Protein AF-A0A4D9DCP6-F1 (afdb_monomer)

Mean predicted aligned error: 8.79 Å

Organism: NCBI:txid55544

InterPro domains:
  IPR006879 Carbohydrate deacetylase YdjC-like [PF04794] (16-217)
  IPR006879 Carbohydrate deacetylase YdjC-like [PTHR31609] (11-224)
  IPR011330 Glycoside hydrolase/deacetylase, beta/alpha-barrel [SSF88713] (15-221)

pLDDT: mean 85.15, std 20.33, range [27.56, 98.75]

Sequence (235 aa):
MMETDAARDAAQPARRIILCADDYGLAGGVNRAIRDLIIKRRLNATSVMIGGGALDRDAVAALVEAARQSGARIGLHVTLSAPFSPQSLHFTPLEGGQFIPLGRLLLRAFTGRIDTDICRSEIVAQLDRFHDAFGRAPDFVDGHQHVQLFPGIRDGFLDAVAARAPSAWVRQCGAMPALRPSWRDAKAALIDRLSTGFRRRAAAHRLAVNPAFTGAYDFSNRIPFAERSLSASIP

Solvent-accessible surface area (backbone atoms only — not comparable to full-atom values): 13321 Å² total; per-residue (Å²): 137,90,81,78,91,81,84,83,76,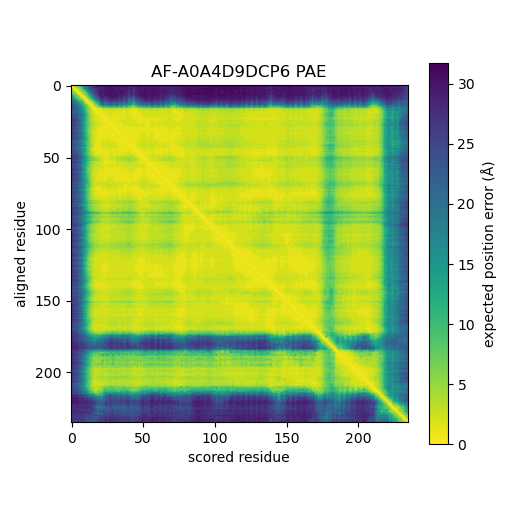82,76,73,79,80,84,86,78,86,43,64,48,72,56,32,15,58,36,66,68,52,41,49,52,54,41,54,34,24,59,71,61,72,28,47,30,34,20,33,25,79,68,23,88,35,53,46,74,66,52,47,53,53,45,53,51,30,22,69,78,52,70,32,42,52,21,39,30,44,77,82,31,46,90,35,44,70,73,36,95,78,64,75,77,61,50,97,75,16,26,40,49,55,71,58,50,51,52,29,22,79,67,70,67,43,62,30,66,52,45,16,49,32,48,37,37,46,51,52,51,43,25,71,70,68,76,42,68,44,58,24,41,41,31,55,97,52,50,49,47,34,54,40,38,30,59,16,44,47,54,27,38,47,75,72,29,54,85,19,32,39,66,43,66,23,62,43,83,90,72,60,62,97,76,72,57,72,67,58,53,50,42,32,56,32,21,55,58,42,52,59,50,31,52,76,60,65,35,50,60,58,95,49,33,84,82,90,66,77,84,69,89,82,70,65,74,78,70,61,60,66,76,66,72,73,135

Nearest PDB structures (foldseek):
  7vi8-assembly1_A  TM=6.561E-01  e=2.464E-09  Klebsiella pneumoniae subsp. pneumoniae MGH 78578
  2xu2-assembly1_A  TM=6.608E-01  e=2.206E-04  Pseudomonas aeruginosa PAO1
  2dfa-assembly1_A  TM=6.629E-01  e=8.647E-04  Thermus thermophilus HB8
  8ab3-assembly1_C  TM=3.257E-01  e=2.746E-01  Cyanobacterium aponinum

Structure (mmCIF, N/CA/C/O backbone):
data_AF-A0A4D9DCP6-F1
#
_entry.id   AF-A0A4D9DCP6-F1
#
loop_
_atom_site.group_PDB
_atom_site.id
_atom_site.type_symbol
_atom_site.label_atom_id
_atom_site.label_alt_id
_atom_site.label_comp_id
_atom_site.label_asym_id
_atom_site.label_entity_id
_atom_site.label_seq_id
_atom_site.pdbx_PDB_ins_code
_atom_site.Cartn_x
_atom_site.Cartn_y
_atom_site.Cartn_z
_atom_site.occupancy
_atom_site.B_iso_or_equiv
_atom_site.auth_seq_id
_atom_site.auth_comp_id
_atom_site.auth_asym_id
_atom_site.auth_atom_id
_atom_site.pdbx_PDB_model_num
ATOM 1 N N . MET A 1 1 ? -60.504 22.492 8.906 1.00 37.50 1 MET A N 1
ATOM 2 C CA . MET A 1 1 ? -60.154 21.512 7.862 1.00 37.50 1 MET A CA 1
ATOM 3 C C . MET A 1 1 ? -58.637 21.470 7.831 1.00 37.50 1 MET A C 1
ATOM 5 O O . MET A 1 1 ? -58.022 22.445 7.428 1.00 37.50 1 MET A O 1
ATOM 9 N N . MET A 1 2 ? -58.069 20.451 8.478 1.00 42.84 2 MET A N 1
ATOM 10 C CA . MET A 1 2 ? -56.632 20.172 8.526 1.00 42.84 2 MET A CA 1
ATOM 11 C C . MET A 1 2 ? -56.253 19.519 7.202 1.00 42.84 2 MET A C 1
ATOM 13 O O . MET A 1 2 ? -56.853 18.504 6.862 1.00 42.84 2 MET A O 1
ATOM 17 N N . GLU A 1 3 ? -55.254 20.048 6.508 1.00 38.19 3 GLU A N 1
ATOM 18 C CA . GLU A 1 3 ? -54.537 19.290 5.489 1.00 38.19 3 GLU A CA 1
ATOM 19 C C . GLU A 1 3 ? -53.046 19.414 5.787 1.00 38.19 3 GLU A C 1
ATOM 21 O O . GLU A 1 3 ? -52.486 20.500 5.918 1.00 38.19 3 GLU A O 1
ATOM 26 N N . THR A 1 4 ? -52.473 18.256 6.078 1.00 44.38 4 THR A N 1
ATOM 27 C CA . THR A 1 4 ? -51.165 18.034 6.676 1.00 44.38 4 THR A CA 1
ATOM 28 C C . THR A 1 4 ? -50.057 18.123 5.638 1.00 44.38 4 THR A C 1
ATOM 30 O O . THR A 1 4 ? -50.108 17.455 4.607 1.00 44.38 4 THR A O 1
ATOM 33 N N . ASP A 1 5 ? -49.020 18.875 5.992 1.00 42.66 5 ASP A N 1
ATOM 34 C CA . ASP A 1 5 ? -47.742 19.069 5.302 1.00 42.66 5 ASP A CA 1
ATOM 35 C C . ASP A 1 5 ? -46.854 17.803 5.375 1.00 42.66 5 ASP A C 1
ATOM 37 O O . ASP A 1 5 ? -45.746 17.793 5.909 1.00 42.66 5 ASP A O 1
ATOM 41 N N . ALA A 1 6 ? -47.387 16.672 4.909 1.00 44.47 6 ALA A N 1
ATOM 42 C CA . ALA A 1 6 ? -46.772 15.351 5.019 1.00 44.47 6 ALA A CA 1
ATOM 43 C C . ALA A 1 6 ? -46.167 14.897 3.681 1.00 44.47 6 ALA A C 1
ATOM 45 O O . ALA A 1 6 ? -46.555 13.870 3.130 1.00 44.47 6 ALA A O 1
ATOM 46 N N . ALA A 1 7 ? -45.225 15.665 3.127 1.00 45.12 7 ALA A N 1
ATOM 47 C CA . ALA A 1 7 ? -44.508 15.240 1.921 1.00 45.12 7 ALA A CA 1
ATOM 48 C C . ALA A 1 7 ? -43.084 15.803 1.793 1.00 45.12 7 ALA A C 1
ATOM 50 O O . ALA A 1 7 ? -42.651 16.120 0.689 1.00 45.12 7 ALA A O 1
ATOM 51 N N . ARG A 1 8 ? -42.319 15.927 2.887 1.00 45.09 8 ARG A N 1
ATOM 52 C CA . ARG A 1 8 ? -40.878 16.238 2.810 1.00 45.09 8 ARG A CA 1
ATOM 53 C C . ARG A 1 8 ? -40.074 15.609 3.946 1.00 45.09 8 ARG A C 1
ATOM 55 O O . ARG A 1 8 ? -39.496 16.327 4.744 1.00 45.09 8 ARG A O 1
ATOM 62 N N . ASP A 1 9 ? -40.006 14.279 4.007 1.00 44.34 9 ASP A N 1
ATOM 63 C CA . ASP A 1 9 ? -38.926 13.639 4.778 1.00 44.34 9 ASP A CA 1
ATOM 64 C C . ASP A 1 9 ? -38.571 12.226 4.284 1.00 44.34 9 ASP A C 1
ATOM 66 O O . ASP A 1 9 ? -38.478 11.253 5.031 1.00 44.34 9 ASP A O 1
ATOM 70 N N . ALA A 1 10 ? -38.350 12.090 2.973 1.00 54.03 10 ALA A N 1
ATOM 71 C CA . ALA A 1 10 ? -37.578 10.957 2.476 1.00 54.03 10 ALA A CA 1
ATOM 72 C C . ALA A 1 10 ? -36.111 11.184 2.877 1.00 54.03 10 ALA A C 1
ATOM 74 O O . ALA A 1 10 ? -35.371 11.865 2.165 1.00 54.03 10 ALA A O 1
ATOM 75 N N . ALA A 1 11 ? -35.719 10.660 4.043 1.00 57.56 11 ALA A N 1
ATOM 76 C CA . ALA A 1 11 ? -34.359 10.731 4.566 1.00 57.56 11 ALA A CA 1
ATOM 77 C C . ALA A 1 11 ? -33.351 10.364 3.467 1.00 57.56 11 ALA A C 1
ATOM 79 O O . ALA A 1 11 ? -33.319 9.238 2.962 1.00 57.56 11 ALA A O 1
ATOM 80 N N . GLN A 1 12 ? -32.545 11.343 3.063 1.00 57.69 12 GLN A N 1
ATOM 81 C CA . GLN A 1 12 ? -31.536 11.166 2.029 1.00 57.69 12 GLN A CA 1
ATOM 82 C C . GLN A 1 12 ? -30.579 10.044 2.476 1.00 57.69 12 GLN A C 1
ATOM 84 O O . GLN A 1 12 ? -30.119 10.071 3.622 1.00 57.69 12 GLN A O 1
ATOM 89 N N . PRO A 1 13 ? -30.275 9.038 1.633 1.00 54.22 13 PRO A N 1
ATOM 90 C CA . PRO A 1 13 ? -29.443 7.918 2.056 1.00 54.22 13 PRO A CA 1
ATOM 91 C C . PRO A 1 13 ? -28.091 8.441 2.545 1.00 54.22 13 PRO A C 1
ATOM 93 O O . PRO A 1 13 ? -27.398 9.166 1.826 1.00 54.22 13 PRO A O 1
ATOM 96 N N . ALA A 1 14 ? -27.724 8.080 3.778 1.00 68.12 14 ALA A N 1
ATOM 97 C CA . ALA A 1 14 ? -26.499 8.553 4.410 1.00 68.12 14 ALA A CA 1
ATOM 98 C C . ALA A 1 14 ? -25.288 8.267 3.506 1.00 68.12 14 ALA A C 1
ATOM 100 O O . ALA A 1 14 ? -24.968 7.113 3.195 1.00 68.12 14 ALA A O 1
ATOM 101 N N . ARG A 1 15 ? -24.607 9.332 3.065 1.00 68.88 15 ARG A N 1
ATOM 102 C CA . ARG A 1 15 ? -23.407 9.222 2.231 1.00 68.88 15 ARG A CA 1
ATOM 103 C C . ARG A 1 15 ? -22.299 8.564 3.055 1.00 68.88 15 ARG A C 1
ATOM 105 O O . ARG A 1 15 ? -21.808 9.135 4.023 1.00 68.88 15 ARG A O 1
ATOM 112 N N . ARG A 1 16 ? -21.893 7.352 2.669 1.00 83.44 16 ARG A N 1
ATOM 113 C CA . ARG A 1 16 ? -20.781 6.631 3.304 1.00 83.44 16 ARG A CA 1
ATOM 114 C C . ARG A 1 16 ? -19.461 7.078 2.684 1.00 83.44 16 ARG A C 1
ATOM 116 O O . ARG A 1 16 ? -19.220 6.833 1.506 1.00 83.44 16 ARG A O 1
ATOM 123 N N . ILE A 1 17 ? -18.613 7.719 3.484 1.00 89.38 17 ILE A N 1
ATOM 124 C CA . ILE A 1 17 ? -17.284 8.192 3.078 1.00 89.38 17 ILE A CA 1
ATOM 125 C C . ILE A 1 17 ? -16.224 7.362 3.803 1.00 89.38 17 ILE A C 1
ATOM 127 O O . ILE A 1 17 ? -16.364 7.068 4.990 1.00 89.38 17 ILE A O 1
ATOM 131 N N . ILE A 1 18 ? -15.160 6.990 3.090 1.00 92.62 18 ILE A N 1
ATOM 132 C CA . ILE A 1 18 ? -13.952 6.416 3.687 1.00 92.62 18 ILE A CA 1
ATOM 133 C C . ILE A 1 18 ? -12.932 7.544 3.851 1.00 92.62 18 ILE A C 1
ATOM 135 O O . ILE A 1 18 ? -12.480 8.116 2.861 1.00 92.62 18 ILE A O 1
ATOM 139 N N . LEU A 1 19 ? -12.585 7.851 5.097 1.00 94.56 19 LEU A N 1
ATOM 140 C CA . LEU A 1 19 ? -11.508 8.760 5.468 1.00 94.56 19 LEU A CA 1
ATOM 141 C C . LEU A 1 19 ? -10.315 7.910 5.892 1.00 94.56 19 LEU A C 1
ATOM 143 O O . LEU A 1 19 ? -10.305 7.331 6.982 1.00 94.56 19 LEU A O 1
ATOM 147 N N . CYS A 1 20 ? -9.353 7.802 4.978 1.00 95.12 20 CYS A N 1
ATOM 148 C CA . CYS A 1 20 ? -8.163 6.979 5.121 1.00 95.12 20 CYS A CA 1
ATOM 149 C C . CYS A 1 20 ? -6.945 7.853 5.406 1.00 95.12 20 CYS A C 1
ATOM 151 O O . CYS A 1 20 ? -6.737 8.835 4.694 1.00 95.12 20 CYS A O 1
ATOM 153 N N . ALA A 1 21 ? -6.143 7.474 6.399 1.00 96.56 21 ALA A N 1
ATOM 154 C CA . ALA A 1 21 ? -4.763 7.937 6.495 1.00 96.56 21 ALA A CA 1
ATOM 155 C C . ALA A 1 21 ? -3.824 6.846 5.983 1.00 96.56 21 ALA A C 1
ATOM 157 O O . ALA A 1 21 ? -3.885 5.707 6.451 1.00 96.56 21 ALA A O 1
ATOM 158 N N . ASP A 1 22 ? -2.971 7.206 5.035 1.00 96.06 22 ASP A N 1
ATOM 159 C CA . ASP A 1 22 ? -1.976 6.298 4.479 1.00 96.06 22 ASP A CA 1
ATOM 160 C C . ASP A 1 22 ? -0.703 6.295 5.357 1.00 96.06 22 ASP A C 1
ATOM 162 O O . ASP A 1 22 ? -0.608 7.034 6.340 1.00 96.06 22 ASP A O 1
ATOM 166 N N . ASP A 1 23 ? 0.271 5.458 5.003 1.00 96.75 23 ASP A N 1
ATOM 167 C CA . ASP A 1 23 ? 1.619 5.413 5.590 1.00 96.75 23 ASP A CA 1
ATOM 168 C C . ASP A 1 23 ? 1.734 4.913 7.051 1.00 96.75 23 ASP A C 1
ATOM 170 O O . ASP A 1 23 ? 2.717 5.202 7.748 1.00 96.75 23 ASP A O 1
ATOM 174 N N . TYR A 1 24 ? 0.789 4.098 7.542 1.00 98.31 24 TYR A N 1
ATOM 175 C CA . TYR A 1 24 ? 0.997 3.411 8.823 1.00 98.31 24 TYR A CA 1
ATOM 176 C C . TYR A 1 24 ? 2.192 2.452 8.724 1.00 98.31 24 TYR A C 1
ATOM 178 O O . TYR A 1 24 ? 2.277 1.646 7.805 1.00 98.31 24 TYR A O 1
ATOM 186 N N . GLY A 1 25 ? 3.117 2.513 9.677 1.00 97.56 25 GLY A N 1
ATOM 187 C CA . GLY A 1 25 ? 4.392 1.791 9.646 1.00 97.56 25 GLY A CA 1
ATOM 188 C C . GLY A 1 25 ? 5.578 2.649 9.198 1.00 97.56 25 GLY A C 1
ATOM 189 O O . GLY A 1 25 ? 6.719 2.244 9.406 1.00 97.56 25 GLY A O 1
ATOM 190 N N . LEU A 1 26 ? 5.351 3.852 8.656 1.00 96.44 26 LEU A N 1
ATOM 191 C CA . LEU A 1 26 ? 6.432 4.737 8.210 1.00 96.44 26 LEU A CA 1
ATOM 192 C C . LEU A 1 26 ? 7.298 5.246 9.373 1.00 96.44 26 LEU A C 1
ATOM 194 O O . LEU A 1 26 ? 8.523 5.189 9.312 1.00 96.44 26 LEU A O 1
ATOM 198 N N . ALA A 1 27 ? 6.664 5.758 10.431 1.00 97.25 27 ALA A N 1
ATOM 199 C CA . ALA A 1 27 ? 7.346 6.305 11.602 1.00 97.25 27 ALA A CA 1
ATOM 200 C C . ALA A 1 27 ? 6.474 6.204 12.862 1.00 97.25 27 ALA A C 1
ATOM 202 O O . ALA A 1 27 ? 5.250 6.325 12.802 1.00 97.25 27 ALA A O 1
ATOM 203 N N . GLY A 1 28 ? 7.098 6.082 14.039 1.00 97.75 28 GLY A N 1
ATOM 204 C CA . GLY A 1 28 ? 6.364 5.934 15.304 1.00 97.75 28 GLY A CA 1
ATOM 205 C C . GLY A 1 28 ? 5.414 7.102 15.615 1.00 97.75 28 GLY A C 1
ATOM 206 O O . GLY A 1 28 ? 4.326 6.891 16.150 1.00 97.75 28 GLY A O 1
ATOM 207 N N . GLY A 1 29 ? 5.786 8.332 15.240 1.00 97.75 29 GLY A N 1
ATOM 208 C CA . GLY A 1 29 ? 4.917 9.509 15.363 1.00 97.75 29 GLY A CA 1
ATOM 209 C C . GLY A 1 29 ? 3.671 9.432 14.475 1.00 97.75 29 GLY A C 1
ATOM 210 O O . GLY A 1 29 ? 2.569 9.699 14.953 1.00 97.75 29 GLY A O 1
ATOM 211 N N . VAL A 1 30 ? 3.836 8.984 13.225 1.00 97.94 30 VAL A N 1
ATOM 212 C CA . VAL A 1 30 ? 2.737 8.764 12.267 1.00 97.94 30 VAL A CA 1
ATOM 213 C C . VAL A 1 30 ? 1.783 7.698 12.806 1.00 97.94 30 VAL A C 1
ATOM 215 O O . VAL A 1 30 ? 0.582 7.939 12.913 1.00 97.94 30 VAL A O 1
ATOM 218 N N . ASN A 1 31 ? 2.317 6.571 13.285 1.00 98.50 31 ASN A N 1
ATOM 219 C CA . ASN A 1 31 ? 1.513 5.485 13.851 1.00 98.50 31 ASN A CA 1
ATOM 220 C C . ASN A 1 31 ? 0.680 5.936 15.057 1.00 98.50 31 ASN A C 1
ATOM 222 O O . ASN A 1 31 ? -0.459 5.501 15.235 1.00 98.50 31 ASN A O 1
ATOM 226 N N . ARG A 1 32 ? 1.245 6.778 15.933 1.00 98.50 32 ARG A N 1
ATOM 227 C CA . ARG A 1 32 ? 0.504 7.336 17.077 1.00 98.50 32 ARG A CA 1
ATOM 228 C C . ARG A 1 32 ? -0.624 8.256 16.617 1.00 98.50 32 ARG A C 1
ATOM 230 O O . ARG A 1 32 ? -1.745 8.087 17.084 1.00 98.50 32 ARG A O 1
ATOM 237 N N . ALA A 1 33 ? -0.346 9.174 15.692 1.00 98.44 33 ALA A N 1
ATOM 238 C CA . ALA A 1 33 ? -1.344 10.116 15.189 1.00 98.44 33 ALA A CA 1
ATOM 239 C C . ALA A 1 33 ? -2.516 9.404 14.492 1.00 98.44 33 ALA A C 1
ATOM 241 O O . ALA A 1 33 ? -3.674 9.706 14.770 1.00 98.44 33 ALA A O 1
ATOM 242 N N . ILE A 1 34 ? -2.227 8.414 13.641 1.00 98.50 34 ILE A N 1
ATOM 243 C CA . ILE A 1 34 ? -3.258 7.629 12.951 1.00 98.50 34 ILE A CA 1
ATOM 244 C C . ILE A 1 34 ? -4.144 6.890 13.960 1.00 98.50 34 ILE A C 1
ATOM 246 O O . ILE A 1 34 ? -5.368 7.001 13.888 1.00 98.50 34 ILE A O 1
ATOM 250 N N . ARG A 1 35 ? -3.552 6.180 14.933 1.00 98.50 35 ARG A N 1
ATOM 251 C CA . ARG A 1 35 ? -4.322 5.465 15.969 1.00 98.50 35 ARG A CA 1
ATOM 252 C C . ARG A 1 35 ? -5.194 6.409 16.791 1.00 98.50 35 ARG A C 1
ATOM 254 O O . ARG A 1 35 ? -6.361 6.100 17.002 1.00 98.50 35 ARG A O 1
ATOM 261 N N . ASP A 1 36 ? -4.663 7.556 17.211 1.00 98.31 36 ASP A N 1
ATOM 262 C CA . ASP A 1 36 ? -5.419 8.558 17.971 1.00 98.31 36 ASP A CA 1
ATOM 263 C C . ASP A 1 36 ? -6.653 9.049 17.193 1.00 98.31 36 ASP A C 1
ATOM 265 O O . ASP A 1 36 ? -7.768 9.076 17.719 1.00 98.31 36 ASP A O 1
ATOM 269 N N . LEU A 1 37 ? -6.485 9.352 15.904 1.00 98.44 37 LEU A N 1
ATOM 270 C CA . LEU A 1 37 ? -7.586 9.772 15.039 1.00 98.44 37 LEU A CA 1
ATOM 271 C C . LEU A 1 37 ? -8.601 8.650 14.769 1.00 98.44 37 LEU A C 1
ATOM 273 O O . LEU A 1 37 ? -9.800 8.929 14.677 1.00 98.44 37 LEU A O 1
ATOM 277 N N . ILE A 1 38 ? -8.153 7.396 14.665 1.00 98.31 38 ILE A N 1
ATOM 278 C CA . ILE A 1 38 ? -9.024 6.218 14.541 1.00 98.31 38 ILE A CA 1
ATOM 279 C C . ILE A 1 38 ? -9.861 6.025 15.813 1.00 98.31 38 ILE A C 1
ATOM 281 O O . ILE A 1 38 ? -11.082 5.899 15.731 1.00 98.31 38 ILE A O 1
ATOM 285 N N . ILE A 1 39 ? -9.236 6.070 16.993 1.00 97.69 39 ILE A N 1
ATOM 286 C CA . ILE A 1 39 ? -9.920 5.915 18.289 1.00 97.69 39 ILE A CA 1
ATOM 287 C C . ILE A 1 39 ? -10.957 7.030 18.482 1.00 97.69 39 ILE A C 1
ATOM 289 O O . ILE A 1 39 ? -12.090 6.776 18.890 1.00 97.69 39 ILE A O 1
ATOM 293 N N . LYS A 1 40 ? -10.617 8.263 18.087 1.00 97.62 40 LYS A N 1
ATOM 294 C CA . LYS A 1 40 ? -11.534 9.418 18.081 1.00 97.62 40 LYS A CA 1
ATOM 295 C C . LYS A 1 40 ? -12.583 9.373 16.961 1.00 97.62 40 LYS A C 1
ATOM 297 O O . LYS A 1 40 ? -13.354 10.324 16.818 1.00 97.62 40 LYS A O 1
ATOM 302 N N . ARG A 1 41 ? -12.612 8.306 16.150 1.00 96.69 41 ARG A N 1
ATOM 303 C CA . ARG A 1 41 ? -13.507 8.110 14.993 1.00 96.69 41 ARG A CA 1
ATOM 304 C C . ARG A 1 41 ? -13.472 9.272 13.991 1.00 96.69 41 ARG A C 1
ATOM 306 O O . ARG A 1 41 ? -14.473 9.589 13.353 1.00 96.69 41 ARG A O 1
ATOM 313 N N . ARG A 1 42 ? -12.319 9.937 13.865 1.00 97.00 42 ARG A N 1
ATOM 314 C CA . ARG A 1 42 ? -12.044 10.964 12.842 1.00 97.00 42 ARG A CA 1
ATOM 315 C C . ARG A 1 42 ? -11.550 10.345 11.539 1.00 97.00 42 ARG A C 1
ATOM 317 O O . ARG A 1 42 ? -11.778 10.907 10.474 1.00 97.00 42 ARG A O 1
ATOM 324 N N . LEU A 1 43 ? -10.926 9.175 11.635 1.00 96.44 43 LEU A N 1
ATOM 325 C CA . LEU A 1 43 ? -10.601 8.301 10.515 1.00 96.44 43 LEU A CA 1
ATOM 326 C C . LEU A 1 43 ? -11.372 6.994 10.663 1.00 96.44 43 LEU A C 1
ATOM 328 O O . LEU A 1 43 ? -11.638 6.543 11.776 1.00 96.44 43 LEU A O 1
ATOM 332 N N . ASN A 1 44 ? -11.713 6.378 9.536 1.00 96.56 44 ASN A N 1
ATOM 333 C CA . ASN A 1 44 ? -12.369 5.069 9.505 1.00 96.56 44 ASN A CA 1
ATOM 334 C C . ASN A 1 44 ? -11.631 4.057 8.616 1.00 96.56 44 ASN A C 1
ATOM 336 O O . ASN A 1 44 ? -12.136 2.960 8.368 1.00 96.56 44 ASN A O 1
ATOM 340 N N . ALA A 1 45 ? -10.437 4.416 8.146 1.00 97.94 45 ALA A N 1
ATOM 341 C CA . ALA A 1 45 ? -9.522 3.522 7.466 1.00 97.94 45 ALA A CA 1
ATOM 342 C C . ALA A 1 45 ? -8.064 3.968 7.654 1.00 97.94 45 ALA A C 1
ATOM 344 O O . ALA A 1 45 ? -7.783 5.149 7.870 1.00 97.94 45 ALA A O 1
ATOM 345 N N . THR A 1 46 ? -7.138 3.026 7.518 1.00 98.50 46 THR A N 1
ATOM 346 C CA . THR A 1 46 ? -5.715 3.307 7.306 1.00 98.50 46 THR A CA 1
ATOM 347 C C . THR A 1 46 ? -5.071 2.229 6.443 1.00 98.50 46 THR A C 1
ATOM 349 O O . THR A 1 46 ? -5.560 1.098 6.422 1.00 98.50 46 THR A O 1
ATOM 352 N N . SER A 1 47 ? -4.006 2.569 5.720 1.00 98.12 47 SER A N 1
ATOM 353 C CA . SER A 1 47 ? -3.215 1.621 4.936 1.00 98.12 47 SER A CA 1
ATOM 354 C C . SER A 1 47 ? -1.799 1.476 5.504 1.00 98.12 47 SER A C 1
ATOM 356 O O . SER A 1 47 ? -1.185 2.438 5.968 1.00 98.12 47 SER A O 1
ATOM 358 N N . VAL A 1 48 ? -1.308 0.236 5.520 1.00 98.56 48 VAL A N 1
ATOM 359 C CA . VAL A 1 48 ? -0.092 -0.180 6.229 1.00 98.56 48 VAL A CA 1
ATOM 360 C C . VAL A 1 48 ? 1.040 -0.481 5.255 1.00 98.56 48 VAL A C 1
ATOM 362 O O . VAL A 1 48 ? 0.864 -1.255 4.320 1.00 98.56 48 VAL A O 1
ATOM 365 N N . MET A 1 49 ? 2.224 0.063 5.516 1.00 98.00 49 MET A N 1
ATOM 366 C CA . MET A 1 49 ? 3.456 -0.196 4.777 1.00 98.00 49 MET A CA 1
ATOM 367 C C . MET A 1 49 ? 4.248 -1.316 5.455 1.00 98.00 49 MET A C 1
ATOM 369 O O . MET A 1 49 ? 4.914 -1.086 6.462 1.00 98.00 49 MET A O 1
ATOM 373 N N . ILE A 1 50 ? 4.221 -2.524 4.889 1.00 96.94 50 ILE A N 1
ATOM 374 C CA . ILE A 1 50 ? 4.904 -3.695 5.470 1.00 96.94 50 ILE A CA 1
ATOM 375 C C . ILE A 1 50 ? 6.422 -3.511 5.581 1.00 96.94 50 ILE A C 1
ATOM 377 O O . ILE A 1 50 ? 7.021 -3.929 6.564 1.00 96.94 50 ILE A O 1
ATOM 381 N N . GLY A 1 51 ? 7.044 -2.841 4.607 1.00 92.50 51 GLY A N 1
ATOM 382 C CA . GLY A 1 51 ? 8.470 -2.499 4.648 1.00 92.50 51 GLY A CA 1
ATOM 383 C C . GLY A 1 51 ? 8.799 -1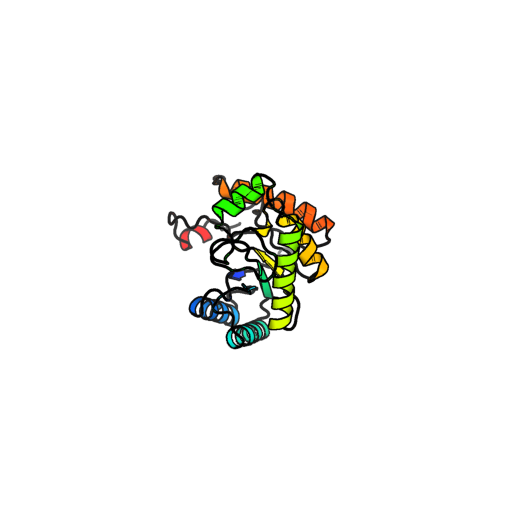.241 5.464 1.00 92.50 51 GLY A C 1
ATOM 384 O O . GLY A 1 51 ? 9.908 -0.725 5.350 1.00 92.50 51 GLY A O 1
ATOM 385 N N . GLY A 1 52 ? 7.836 -0.687 6.208 1.00 94.75 52 GLY A N 1
ATOM 386 C CA . GLY A 1 52 ? 8.018 0.523 7.003 1.00 94.75 52 GLY A CA 1
ATOM 387 C C . GLY A 1 52 ? 8.833 0.265 8.272 1.00 94.75 52 GLY A C 1
ATOM 388 O O . GLY A 1 52 ? 8.555 -0.666 9.024 1.00 94.75 52 GLY A O 1
ATOM 389 N N . GLY A 1 53 ? 9.824 1.119 8.545 1.00 94.75 53 GLY A N 1
ATOM 390 C CA . GLY A 1 53 ? 10.755 0.937 9.667 1.00 94.75 53 GLY A CA 1
ATOM 391 C C . GLY A 1 53 ? 10.131 1.029 11.066 1.00 94.75 53 GLY A C 1
ATOM 392 O O . GLY A 1 53 ? 10.794 0.700 12.042 1.00 94.75 53 GLY A O 1
ATOM 393 N N . ALA A 1 54 ? 8.875 1.469 11.182 1.00 97.00 54 ALA A N 1
ATOM 394 C CA . ALA A 1 54 ? 8.140 1.560 12.442 1.00 97.00 54 ALA A CA 1
ATOM 395 C C . ALA A 1 54 ? 6.972 0.561 12.540 1.00 97.00 54 ALA A C 1
ATOM 397 O O . ALA A 1 54 ? 6.072 0.764 13.358 1.00 97.00 54 ALA A O 1
ATOM 398 N N . LEU A 1 55 ? 6.934 -0.478 11.700 1.00 97.69 55 LEU A N 1
ATOM 399 C CA . LEU A 1 55 ? 5.929 -1.541 11.773 1.00 97.69 55 LEU A CA 1
ATOM 400 C C . LEU A 1 55 ? 6.447 -2.753 12.565 1.00 97.69 55 LEU A C 1
ATOM 402 O O . LEU A 1 55 ? 6.708 -3.818 12.013 1.00 97.69 55 LEU A O 1
ATOM 406 N N . ASP A 1 56 ? 6.600 -2.587 13.876 1.00 97.25 56 ASP A N 1
ATOM 407 C CA . ASP A 1 56 ? 6.889 -3.696 14.788 1.00 97.25 56 ASP A CA 1
ATOM 408 C C . ASP A 1 56 ? 5.602 -4.392 15.283 1.00 97.25 56 ASP A C 1
ATOM 410 O O . ASP A 1 56 ? 4.474 -3.995 14.967 1.00 97.25 56 ASP A O 1
ATOM 414 N N . ARG A 1 57 ? 5.768 -5.464 16.073 1.00 97.44 57 ARG A N 1
ATOM 415 C CA . ARG A 1 57 ? 4.639 -6.223 16.638 1.00 97.44 57 ARG A CA 1
ATOM 416 C C . ARG A 1 57 ? 3.721 -5.361 17.507 1.00 97.44 57 ARG A C 1
ATOM 418 O O . ARG A 1 57 ? 2.507 -5.554 17.460 1.00 97.44 57 ARG A O 1
ATOM 425 N N . ASP A 1 58 ? 4.268 -4.401 18.245 1.00 98.12 58 ASP A N 1
ATOM 426 C CA . ASP A 1 58 ? 3.488 -3.530 19.127 1.00 98.12 58 ASP A CA 1
ATOM 427 C C . ASP A 1 58 ? 2.658 -2.529 18.314 1.00 98.12 58 ASP A C 1
ATOM 429 O O . ASP A 1 58 ? 1.487 -2.277 18.614 1.00 98.12 58 ASP A O 1
ATOM 433 N N . ALA A 1 59 ? 3.229 -1.992 17.234 1.00 98.38 59 ALA A N 1
ATOM 434 C CA . ALA A 1 59 ? 2.535 -1.139 16.284 1.00 98.38 59 ALA A CA 1
ATOM 435 C C . ALA A 1 59 ? 1.387 -1.887 15.596 1.00 98.38 59 ALA A C 1
ATOM 437 O O . ALA A 1 59 ? 0.306 -1.313 15.443 1.00 98.38 59 ALA A O 1
ATOM 438 N N . VAL A 1 60 ? 1.589 -3.150 15.213 1.00 98.69 60 VAL A N 1
ATOM 439 C CA . VAL A 1 60 ? 0.532 -3.999 14.646 1.00 98.69 60 VAL A CA 1
ATOM 440 C C . VAL A 1 60 ? -0.572 -4.250 15.674 1.00 98.69 60 VAL A C 1
ATOM 442 O O . VAL A 1 60 ? -1.732 -3.928 15.407 1.00 98.69 60 VAL A O 1
ATOM 445 N N . ALA A 1 61 ? -0.225 -4.740 16.869 1.00 98.62 61 ALA A N 1
ATOM 446 C CA . ALA A 1 61 ? -1.190 -5.050 17.924 1.00 98.62 61 ALA A CA 1
ATOM 447 C C . ALA A 1 61 ? -2.039 -3.827 18.303 1.00 98.62 61 ALA A C 1
ATOM 449 O O . ALA A 1 61 ? -3.265 -3.904 18.399 1.00 98.62 61 ALA A O 1
ATOM 450 N N . ALA A 1 62 ? -1.404 -2.665 18.446 1.00 98.56 62 ALA A N 1
ATOM 451 C CA . ALA A 1 62 ? -2.114 -1.453 18.809 1.00 98.56 62 ALA A CA 1
ATOM 452 C C . ALA A 1 62 ? -2.996 -0.897 17.680 1.00 98.56 62 ALA A C 1
ATOM 454 O O . ALA A 1 62 ? -4.008 -0.255 17.967 1.00 98.56 62 ALA A O 1
ATOM 455 N N . LEU A 1 63 ? -2.643 -1.119 16.408 1.00 98.75 63 LEU A N 1
ATOM 456 C CA . LEU A 1 63 ? -3.525 -0.767 15.295 1.00 98.75 63 LEU A CA 1
ATOM 457 C C . LEU A 1 63 ? -4.749 -1.684 15.246 1.00 98.75 63 LEU A C 1
ATOM 459 O O . LEU A 1 63 ? -5.864 -1.194 15.075 1.00 98.75 63 LEU A O 1
ATOM 463 N N . VAL A 1 64 ? -4.550 -2.994 15.423 1.00 98.62 64 VAL A N 1
ATOM 464 C CA . VAL A 1 64 ? -5.645 -3.973 15.478 1.00 98.62 64 VAL A CA 1
ATOM 465 C C . VAL A 1 64 ? -6.634 -3.608 16.584 1.00 98.62 64 VAL A C 1
ATOM 467 O O . VAL A 1 64 ? -7.839 -3.576 16.336 1.00 98.62 64 VAL A O 1
ATOM 470 N N . GLU A 1 65 ? -6.144 -3.249 17.771 1.00 98.56 65 GLU A N 1
ATOM 471 C CA . GLU A 1 65 ? -7.008 -2.839 18.879 1.00 98.56 65 GLU A CA 1
ATOM 472 C C . GLU A 1 65 ? -7.767 -1.534 18.583 1.00 98.56 65 GLU A C 1
ATOM 474 O O . GLU A 1 65 ? -8.985 -1.470 18.761 1.00 98.56 65 GLU A O 1
ATOM 479 N N . ALA A 1 66 ? -7.090 -0.510 18.051 1.00 98.25 66 ALA A N 1
ATOM 480 C CA . ALA A 1 66 ? -7.741 0.742 17.655 1.00 98.25 66 ALA A CA 1
ATOM 481 C C . ALA A 1 66 ? -8.838 0.516 16.594 1.00 98.25 66 ALA A C 1
ATOM 483 O O . ALA A 1 66 ? -9.921 1.109 16.663 1.00 98.25 66 ALA A O 1
ATOM 484 N N . ALA A 1 67 ? -8.586 -0.366 15.623 1.00 97.75 67 ALA A N 1
ATOM 485 C CA . ALA A 1 67 ? -9.557 -0.744 14.603 1.00 97.75 67 ALA A CA 1
ATOM 486 C C . ALA A 1 67 ? -10.746 -1.508 15.200 1.00 97.75 67 ALA A C 1
ATOM 488 O O . ALA A 1 67 ? -11.890 -1.190 14.879 1.00 97.75 67 ALA A O 1
ATOM 489 N N . ARG A 1 68 ? -10.506 -2.443 16.127 1.00 97.62 68 ARG A N 1
ATOM 490 C CA . ARG A 1 68 ? -11.559 -3.200 16.823 1.00 97.62 68 ARG A CA 1
ATOM 491 C C . ARG A 1 68 ? -12.518 -2.288 17.596 1.00 97.62 68 ARG A C 1
ATOM 493 O O . ARG A 1 68 ? -13.723 -2.512 17.570 1.00 97.62 68 ARG A O 1
ATOM 500 N N . GLN A 1 69 ? -12.007 -1.241 18.246 1.00 96.44 69 GLN A N 1
ATOM 501 C CA . GLN A 1 69 ? -12.814 -0.282 19.021 1.00 96.44 69 GLN A CA 1
ATOM 502 C C . GLN A 1 69 ? -13.644 0.680 18.151 1.00 96.44 69 GLN A C 1
AT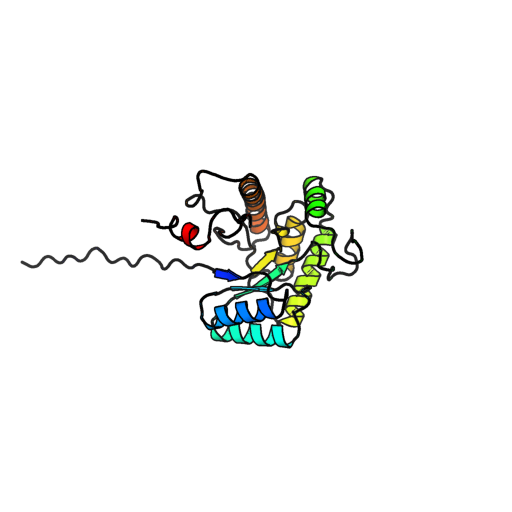OM 504 O O . GLN A 1 69 ? -14.719 1.147 18.547 1.00 96.44 69 GLN A O 1
ATOM 509 N N . SER A 1 70 ? -13.133 1.024 16.970 1.00 96.69 70 SER A N 1
ATOM 510 C CA . SER A 1 70 ? -13.708 2.055 16.097 1.00 96.69 70 SER A CA 1
ATOM 511 C C . SER A 1 70 ? -14.497 1.496 14.910 1.00 96.69 70 SER A C 1
ATOM 513 O O . SER A 1 70 ? -15.332 2.212 14.358 1.00 96.69 70 SER A O 1
ATOM 515 N N . GLY A 1 71 ? -14.243 0.245 14.520 1.00 96.44 71 GLY A N 1
ATOM 516 C CA . GLY A 1 71 ? -14.691 -0.337 13.254 1.00 96.44 71 GLY A CA 1
ATOM 517 C C . GLY A 1 71 ? -13.877 0.134 12.041 1.00 96.44 71 GLY A C 1
ATOM 518 O O . GLY A 1 71 ? -14.368 0.050 10.913 1.00 96.44 71 GLY A O 1
ATOM 519 N N . ALA A 1 72 ? -12.672 0.680 12.245 1.00 97.75 72 ALA A N 1
ATOM 520 C CA . ALA A 1 72 ? -11.833 1.154 11.149 1.00 97.75 72 ALA A CA 1
ATOM 521 C C . ALA A 1 72 ? -11.291 0.003 10.288 1.00 97.75 72 ALA A C 1
ATOM 523 O O . ALA A 1 72 ? -10.952 -1.070 10.784 1.00 97.75 72 ALA A O 1
ATOM 524 N N . ARG A 1 73 ? -11.179 0.256 8.982 1.00 98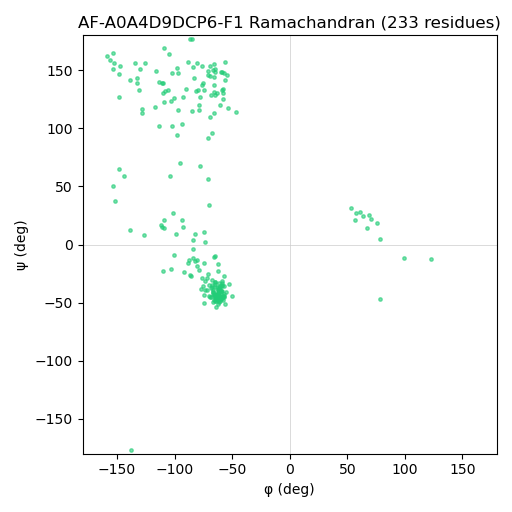.31 73 ARG A N 1
ATOM 525 C CA . ARG A 1 73 ? -10.600 -0.685 8.014 1.00 98.31 73 ARG A CA 1
ATOM 526 C C . ARG A 1 73 ? -9.078 -0.580 7.989 1.00 98.31 73 ARG A C 1
ATOM 528 O O . ARG A 1 73 ? -8.537 0.521 8.057 1.00 98.31 73 ARG A O 1
ATOM 535 N N . ILE A 1 74 ? -8.400 -1.706 7.818 1.00 98.69 74 ILE A N 1
ATOM 536 C CA . ILE A 1 74 ? -6.945 -1.783 7.681 1.00 98.69 74 ILE A CA 1
ATOM 537 C C . ILE A 1 74 ? -6.629 -2.346 6.298 1.00 98.69 74 ILE A C 1
ATOM 539 O O . ILE A 1 74 ? -7.017 -3.467 5.971 1.00 98.69 74 ILE A O 1
ATOM 543 N N . GLY A 1 75 ? -5.938 -1.555 5.486 1.00 98.56 75 GLY A N 1
ATOM 544 C CA . GLY A 1 75 ? -5.488 -1.937 4.154 1.00 98.56 75 GLY A CA 1
ATOM 545 C C . GLY A 1 75 ? -3.980 -2.148 4.066 1.00 98.56 75 GLY A C 1
ATOM 546 O O . GLY A 1 75 ? -3.233 -1.763 4.965 1.00 98.56 75 GLY A O 1
ATOM 547 N N . LEU A 1 76 ? -3.534 -2.718 2.950 1.00 98.75 76 LEU A N 1
ATOM 548 C CA . LEU A 1 76 ? -2.122 -2.777 2.575 1.00 98.75 76 LEU A CA 1
ATOM 549 C C . LEU A 1 76 ? -1.775 -1.577 1.685 1.00 98.75 76 LEU A C 1
ATOM 551 O O . LEU A 1 76 ? -2.408 -1.382 0.647 1.00 98.75 76 LEU A O 1
ATOM 555 N N . HIS A 1 77 ? -0.739 -0.834 2.076 1.00 98.44 77 HIS A N 1
ATOM 556 C CA . HIS A 1 77 ? -0.121 0.235 1.298 1.00 98.44 77 HIS A CA 1
ATOM 557 C C . HIS A 1 77 ? 1.126 -0.288 0.587 1.00 98.44 77 HIS A C 1
ATOM 559 O O . HIS A 1 77 ? 2.215 -0.332 1.160 1.00 98.44 77 HIS A O 1
ATOM 565 N N . VAL A 1 78 ? 0.960 -0.718 -0.664 1.00 98.25 78 VAL A N 1
ATOM 566 C CA . VAL A 1 78 ? 2.035 -1.333 -1.450 1.00 98.25 78 VAL A CA 1
ATOM 567 C C . VAL A 1 78 ? 3.156 -0.330 -1.712 1.00 98.25 78 VAL A C 1
ATOM 569 O O . VAL A 1 78 ? 2.917 0.759 -2.239 1.00 98.25 78 VAL A O 1
ATOM 572 N N . THR A 1 79 ? 4.395 -0.717 -1.418 1.00 97.56 79 THR A N 1
ATOM 573 C CA . THR A 1 79 ? 5.592 0.089 -1.694 1.00 97.56 79 THR A CA 1
ATOM 574 C C . THR A 1 79 ? 6.417 -0.537 -2.815 1.00 97.56 79 THR A C 1
ATOM 576 O O . THR A 1 79 ? 6.691 -1.730 -2.796 1.00 97.56 79 THR A O 1
ATOM 579 N N . LEU A 1 80 ? 6.796 0.257 -3.823 1.00 97.12 80 LEU A N 1
ATOM 580 C CA . LEU A 1 80 ? 7.613 -0.194 -4.971 1.00 97.12 80 LEU A CA 1
ATOM 581 C C . LEU A 1 80 ? 8.689 0.829 -5.378 1.00 97.12 80 LEU A C 1
ATOM 583 O O . LEU A 1 80 ? 9.266 0.741 -6.461 1.00 97.12 80 LEU A O 1
ATOM 587 N N . SER A 1 81 ? 8.928 1.838 -4.541 1.00 95.75 81 SER A N 1
ATOM 588 C CA . SER A 1 81 ? 9.861 2.940 -4.786 1.00 95.75 81 SER A CA 1
ATOM 589 C C . SER A 1 81 ? 10.723 3.206 -3.553 1.00 95.75 81 SER A C 1
ATOM 591 O O . SER A 1 81 ? 10.357 2.856 -2.429 1.00 95.75 81 SER A O 1
ATOM 593 N N . ALA A 1 82 ? 11.896 3.808 -3.767 1.00 93.19 82 ALA A N 1
ATOM 594 C CA . ALA A 1 82 ? 12.769 4.241 -2.677 1.00 93.19 82 ALA A CA 1
ATOM 595 C C . ALA A 1 82 ? 12.009 5.158 -1.691 1.00 93.19 82 ALA A C 1
ATOM 597 O O . ALA A 1 82 ? 11.165 5.946 -2.134 1.00 93.19 82 ALA A O 1
ATOM 598 N N . PRO A 1 83 ? 12.319 5.113 -0.381 1.00 94.62 83 PRO A N 1
ATOM 599 C CA . PRO A 1 83 ? 13.460 4.432 0.248 1.00 94.62 83 PRO A CA 1
ATOM 600 C C . PRO A 1 83 ? 13.164 2.998 0.729 1.00 94.62 83 PRO A C 1
ATOM 602 O O . PRO A 1 83 ? 13.917 2.454 1.532 1.00 94.62 83 PRO A O 1
ATOM 605 N N . PHE A 1 84 ? 12.062 2.380 0.298 1.00 96.44 84 PHE A N 1
ATOM 606 C CA . PHE A 1 84 ? 11.705 1.039 0.761 1.00 96.44 84 PHE A CA 1
ATOM 607 C C . PHE A 1 84 ? 12.557 -0.042 0.087 1.00 96.44 84 PHE A C 1
ATOM 609 O O . PHE A 1 84 ? 13.037 0.130 -1.037 1.00 96.44 84 PHE A O 1
ATOM 616 N N . SER A 1 85 ? 12.716 -1.170 0.776 1.00 96.62 85 SER A N 1
ATOM 617 C CA . SER A 1 85 ? 13.357 -2.368 0.234 1.00 96.62 85 SER A CA 1
ATOM 618 C C . SER A 1 85 ? 12.311 -3.415 -0.160 1.00 96.62 85 SER A C 1
ATOM 620 O O . SER A 1 85 ? 11.272 -3.518 0.506 1.00 96.62 85 SER A O 1
ATOM 622 N N . PRO A 1 86 ? 12.582 -4.217 -1.204 1.00 96.94 86 PRO A N 1
ATOM 623 C CA . PRO A 1 86 ? 11.707 -5.310 -1.603 1.00 96.94 86 PRO A CA 1
ATOM 624 C C . PRO A 1 86 ? 11.460 -6.307 -0.486 1.00 96.94 86 PRO A C 1
ATOM 626 O O . PRO A 1 86 ? 12.327 -6.581 0.346 1.00 96.94 86 PRO A O 1
ATOM 629 N N . GLN A 1 87 ? 10.267 -6.881 -0.505 1.00 96.12 87 GLN A N 1
ATOM 630 C CA . GLN A 1 87 ? 9.888 -7.969 0.369 1.00 96.12 87 GLN A CA 1
ATOM 631 C C . GLN A 1 87 ? 10.162 -9.343 -0.267 1.00 96.12 87 GLN A C 1
ATOM 633 O O . GLN A 1 87 ? 10.376 -10.324 0.448 1.00 96.12 87 GLN A O 1
ATOM 638 N N . SER A 1 88 ? 10.218 -9.416 -1.595 1.00 95.75 88 SER A N 1
ATOM 639 C CA . SER A 1 88 ? 10.596 -10.598 -2.371 1.00 95.75 88 SER A CA 1
ATOM 640 C C . SER A 1 88 ? 12.108 -10.686 -2.619 1.00 95.75 88 SER A C 1
ATOM 642 O O . SER A 1 88 ? 12.826 -9.690 -2.601 1.00 95.75 88 SER A O 1
ATOM 644 N N . LEU A 1 89 ? 12.601 -11.902 -2.877 1.00 90.19 89 LEU A N 1
ATOM 645 C CA . LEU A 1 89 ? 14.034 -12.173 -3.067 1.00 90.19 89 LEU A CA 1
ATOM 646 C C . LEU A 1 89 ? 14.583 -11.732 -4.433 1.00 90.19 89 LEU A C 1
ATOM 648 O O . LEU A 1 89 ? 15.769 -11.442 -4.549 1.00 90.19 89 LEU A O 1
ATOM 652 N N . HIS A 1 90 ? 13.748 -11.712 -5.473 1.00 90.75 90 HIS A N 1
ATOM 653 C CA . HIS A 1 90 ? 14.192 -11.569 -6.867 1.00 90.75 90 HIS A CA 1
ATOM 654 C C . HIS A 1 90 ? 13.834 -10.218 -7.494 1.00 90.75 90 HIS A C 1
ATOM 656 O O . HIS A 1 90 ? 13.890 -10.072 -8.716 1.00 90.75 90 HIS A O 1
ATOM 662 N N . PHE A 1 91 ? 13.451 -9.224 -6.689 1.00 95.38 91 PHE A N 1
ATOM 663 C CA . PHE A 1 91 ? 13.093 -7.925 -7.242 1.00 95.38 91 PHE A CA 1
ATOM 664 C C . PHE A 1 91 ? 14.296 -7.235 -7.885 1.00 95.38 91 PHE A C 1
ATOM 666 O O . PHE A 1 91 ? 15.362 -7.100 -7.287 1.00 95.38 91 PHE A O 1
ATOM 673 N N . THR A 1 92 ? 14.099 -6.747 -9.105 1.00 93.44 92 THR A N 1
ATOM 674 C CA . THR A 1 92 ? 15.097 -5.992 -9.859 1.00 93.44 92 THR A CA 1
ATOM 675 C C . THR A 1 92 ? 14.397 -4.965 -10.753 1.00 93.44 92 THR A C 1
ATOM 677 O O . THR A 1 92 ? 13.293 -5.228 -11.240 1.00 93.44 92 THR A O 1
ATOM 680 N N . PRO A 1 93 ? 14.993 -3.786 -11.002 1.00 94.75 93 PRO A N 1
ATOM 681 C CA . PRO A 1 93 ? 16.278 -3.293 -10.490 1.00 94.75 93 PRO A CA 1
ATOM 682 C C . PRO A 1 93 ? 16.206 -2.727 -9.063 1.00 94.75 93 PRO A C 1
ATOM 684 O O . PRO A 1 93 ? 15.159 -2.239 -8.638 1.00 94.75 93 PRO A O 1
ATOM 687 N N . LEU A 1 94 ? 17.354 -2.725 -8.374 1.00 95.69 94 LEU A N 1
ATOM 688 C CA . LEU A 1 94 ? 17.561 -2.120 -7.051 1.00 95.69 94 LEU A CA 1
ATOM 689 C C . LEU A 1 94 ? 18.728 -1.130 -7.061 1.00 95.69 94 LEU A C 1
ATOM 691 O O . LEU A 1 94 ? 19.637 -1.233 -7.883 1.00 95.69 94 LEU A O 1
ATOM 695 N N . GLU A 1 95 ? 18.713 -0.193 -6.119 1.00 93.94 95 GLU A N 1
ATOM 696 C CA . GLU A 1 95 ? 19.779 0.775 -5.868 1.00 93.94 95 GLU A CA 1
ATOM 697 C C . GLU A 1 95 ? 20.126 0.723 -4.377 1.00 93.94 95 GLU A C 1
ATOM 699 O O . GLU A 1 95 ? 19.281 0.994 -3.530 1.00 93.94 95 GLU A O 1
ATOM 704 N N . GLY A 1 96 ? 21.334 0.260 -4.037 1.00 92.44 96 GLY A N 1
ATOM 705 C CA . GLY A 1 96 ? 21.743 0.086 -2.635 1.00 92.44 96 GLY A CA 1
ATOM 706 C C . GLY A 1 96 ? 20.877 -0.899 -1.831 1.00 92.44 96 GLY A C 1
ATOM 707 O O . GLY A 1 96 ? 20.723 -0.728 -0.628 1.00 92.44 96 GLY A O 1
ATOM 708 N N . GLY A 1 97 ? 20.265 -1.898 -2.483 1.00 94.19 97 GLY A N 1
ATOM 709 C CA . GLY A 1 97 ? 19.332 -2.840 -1.839 1.00 94.19 97 GLY A CA 1
ATOM 710 C C . GLY A 1 97 ? 17.920 -2.281 -1.602 1.00 94.19 97 GLY A C 1
ATOM 711 O O . GLY A 1 97 ? 17.073 -2.954 -1.013 1.00 94.19 97 GLY A O 1
ATOM 712 N N . GLN A 1 98 ? 17.645 -1.064 -2.071 1.00 96.56 98 GLN A N 1
ATOM 713 C CA . GLN A 1 98 ? 16.323 -0.442 -2.068 1.00 96.56 98 GLN A CA 1
ATOM 714 C C . GLN A 1 98 ? 15.725 -0.444 -3.473 1.00 96.56 98 GLN A C 1
ATOM 716 O O . GLN A 1 98 ? 16.428 -0.623 -4.472 1.00 96.56 98 GLN A O 1
ATOM 721 N N . PHE A 1 99 ? 14.417 -0.220 -3.568 1.00 97.44 99 PHE A N 1
ATOM 722 C CA . PHE A 1 99 ? 13.781 0.076 -4.846 1.00 97.44 99 PHE A CA 1
ATOM 723 C C . PHE A 1 99 ? 14.424 1.298 -5.513 1.00 97.44 99 PHE A C 1
ATOM 725 O O . PHE A 1 99 ? 14.975 2.179 -4.858 1.00 97.44 99 PHE A O 1
ATOM 732 N N . ILE A 1 100 ? 14.291 1.400 -6.833 1.00 96.88 100 ILE A N 1
ATOM 733 C CA . ILE A 1 100 ? 14.700 2.611 -7.549 1.00 96.88 100 ILE A CA 1
ATOM 734 C C . ILE A 1 100 ? 13.833 3.829 -7.154 1.00 96.88 100 ILE A C 1
ATOM 736 O O . ILE A 1 100 ? 12.667 3.672 -6.771 1.00 96.88 100 ILE A O 1
ATOM 740 N N . PRO A 1 101 ? 14.345 5.067 -7.296 1.00 96.50 101 PRO A N 1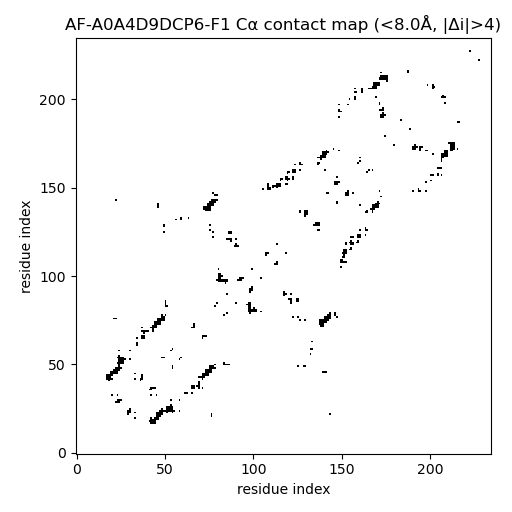
ATOM 741 C CA . PRO A 1 101 ? 13.560 6.274 -7.044 1.00 96.50 101 PRO A CA 1
ATOM 742 C C . PRO A 1 101 ? 12.305 6.370 -7.925 1.00 96.50 101 PRO A C 1
ATOM 744 O O . PRO A 1 101 ? 12.324 5.972 -9.096 1.00 96.50 101 PRO A O 1
ATOM 747 N N . LEU A 1 102 ? 11.236 6.986 -7.399 1.00 94.25 102 LEU A N 1
ATOM 748 C CA . LEU A 1 102 ? 9.930 7.096 -8.069 1.00 94.25 102 LEU A CA 1
ATOM 749 C C . LEU A 1 102 ? 10.027 7.618 -9.510 1.00 94.25 102 LEU A C 1
ATOM 751 O O . LEU A 1 102 ? 9.390 7.068 -10.403 1.00 94.25 102 LEU A O 1
ATOM 755 N N . GLY A 1 103 ? 10.829 8.659 -9.759 1.00 93.75 103 GLY A N 1
ATOM 756 C CA . GLY A 1 103 ? 10.973 9.235 -11.101 1.00 93.75 103 GLY A CA 1
ATOM 757 C C . GLY A 1 103 ? 11.512 8.232 -12.130 1.00 93.75 103 GLY A C 1
ATOM 758 O O . GLY A 1 103 ? 11.038 8.184 -13.265 1.00 93.75 103 GLY A O 1
ATOM 759 N N . ARG A 1 104 ? 12.451 7.367 -11.723 1.00 95.94 104 ARG A N 1
ATOM 760 C CA . ARG A 1 104 ? 12.997 6.310 -12.586 1.00 95.94 104 ARG A CA 1
ATOM 761 C C . ARG A 1 104 ? 11.987 5.177 -12.771 1.00 95.94 104 ARG A C 1
ATOM 763 O O . ARG A 1 104 ? 11.850 4.677 -13.886 1.00 95.94 104 ARG A O 1
ATOM 770 N N . LEU A 1 105 ? 11.255 4.806 -11.718 1.00 96.12 105 LEU A N 1
ATOM 771 C CA . LEU A 1 105 ? 10.168 3.825 -11.805 1.00 96.12 105 LEU A CA 1
ATOM 772 C C . LEU A 1 105 ? 9.083 4.283 -12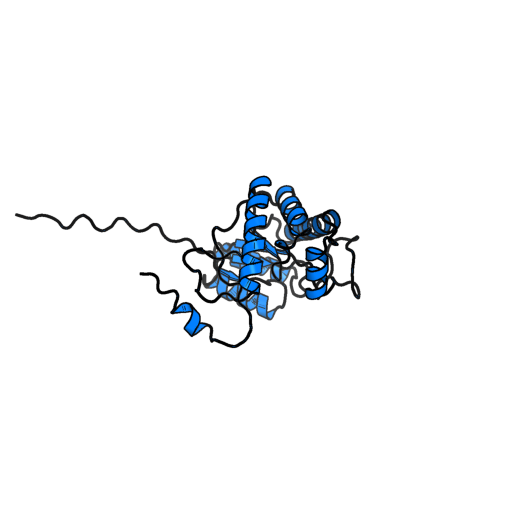.790 1.00 96.12 105 LEU A C 1
ATOM 774 O O . LEU A 1 105 ? 8.688 3.521 -13.671 1.00 96.12 105 LEU A O 1
ATOM 778 N N . LEU A 1 106 ? 8.672 5.550 -12.694 1.00 93.88 106 LEU A N 1
ATOM 779 C CA . LEU A 1 106 ? 7.713 6.186 -13.593 1.00 93.88 106 LEU A CA 1
ATOM 780 C C . LEU A 1 106 ? 8.183 6.095 -15.052 1.00 93.88 106 LEU A C 1
ATOM 782 O O . LEU A 1 106 ? 7.448 5.603 -15.907 1.00 93.88 106 LEU A O 1
ATOM 786 N N . LEU A 1 107 ? 9.426 6.500 -15.337 1.00 95.56 107 LEU A N 1
ATOM 787 C CA . LEU A 1 107 ? 10.000 6.418 -16.683 1.00 95.56 107 LEU A CA 1
ATOM 788 C C . LEU A 1 107 ? 9.989 4.982 -17.223 1.00 95.56 107 LEU A C 1
ATOM 790 O O . LEU A 1 107 ? 9.619 4.754 -18.376 1.00 95.56 107 LEU A O 1
ATOM 794 N N . ARG A 1 108 ? 10.370 3.997 -16.403 1.00 96.31 108 ARG A N 1
ATOM 795 C CA . ARG A 1 108 ? 10.351 2.583 -16.804 1.00 96.31 108 ARG A CA 1
ATOM 796 C C . ARG A 1 108 ? 8.940 2.098 -17.109 1.00 96.31 108 ARG A C 1
ATOM 798 O O . ARG A 1 108 ? 8.748 1.459 -18.139 1.00 96.31 108 ARG A O 1
ATOM 805 N N . ALA A 1 109 ? 7.959 2.453 -16.283 1.00 94.94 109 ALA A N 1
ATOM 806 C CA . ALA A 1 109 ? 6.565 2.089 -16.511 1.00 94.94 109 ALA A CA 1
ATOM 807 C C . ALA A 1 109 ? 6.028 2.641 -17.834 1.00 94.94 109 ALA A C 1
ATOM 809 O O . ALA A 1 109 ? 5.456 1.902 -18.633 1.00 94.94 109 ALA A O 1
ATOM 810 N N . PHE A 1 110 ? 6.275 3.919 -18.121 1.00 94.06 110 PHE A N 1
ATOM 811 C CA . PHE A 1 110 ? 5.804 4.538 -19.363 1.00 94.06 110 PHE A CA 1
ATOM 812 C C . PHE A 1 110 ? 6.591 4.131 -20.612 1.00 94.06 110 PHE A C 1
ATOM 814 O O . PHE A 1 110 ? 6.084 4.301 -21.717 1.00 94.06 110 PHE A O 1
ATOM 821 N N . THR A 1 111 ? 7.784 3.556 -20.454 1.00 95.56 111 THR A N 1
ATOM 822 C CA . THR A 1 111 ? 8.587 3.009 -21.563 1.00 95.56 111 THR A CA 1
ATOM 823 C C . THR A 1 111 ? 8.454 1.492 -21.722 1.00 95.56 111 THR A C 1
ATOM 825 O O . THR A 1 111 ? 9.202 0.903 -22.497 1.00 95.56 111 THR A O 1
ATOM 828 N N . GLY A 1 112 ? 7.524 0.849 -21.002 1.00 94.44 112 GLY A N 1
ATOM 829 C CA . GLY A 1 112 ? 7.280 -0.595 -21.105 1.00 94.44 112 GLY A CA 1
ATOM 830 C C . GLY A 1 112 ? 8.400 -1.465 -20.526 1.00 94.44 112 GLY A C 1
ATOM 831 O O . GLY A 1 112 ? 8.532 -2.622 -20.896 1.00 94.44 112 GLY A O 1
ATOM 832 N N . ARG A 1 113 ? 9.224 -0.917 -19.625 1.00 95.81 113 ARG A N 1
ATOM 833 C CA . ARG A 1 113 ? 10.378 -1.596 -19.006 1.00 95.81 113 ARG A CA 1
ATOM 834 C C . ARG A 1 113 ? 10.081 -2.100 -17.591 1.00 95.81 113 ARG A C 1
ATOM 836 O O . ARG A 1 113 ? 10.983 -2.156 -16.749 1.00 95.81 113 ARG A O 1
ATOM 843 N N . ILE A 1 114 ? 8.817 -2.393 -17.307 1.00 95.94 114 ILE A N 1
ATOM 844 C CA . ILE A 1 114 ? 8.384 -3.014 -16.055 1.00 95.94 114 ILE A CA 1
ATOM 845 C C . ILE A 1 114 ? 8.101 -4.479 -16.337 1.00 95.94 114 ILE A C 1
ATOM 847 O O . ILE A 1 114 ? 7.281 -4.795 -17.196 1.00 95.94 114 ILE A O 1
ATOM 851 N N . ASP A 1 115 ? 8.783 -5.344 -15.598 1.00 96.38 115 ASP A N 1
ATOM 852 C CA . ASP A 1 115 ? 8.473 -6.762 -15.567 1.00 96.38 115 ASP A CA 1
ATOM 853 C C . ASP A 1 115 ? 7.261 -6.974 -14.651 1.00 96.38 115 ASP A C 1
ATOM 855 O O . ASP A 1 115 ? 7.293 -6.670 -13.455 1.00 96.38 115 ASP A O 1
ATOM 859 N N . THR A 1 116 ? 6.165 -7.433 -15.249 1.00 96.38 116 THR A N 1
ATOM 860 C CA . THR A 1 116 ? 4.880 -7.574 -14.556 1.00 96.38 116 THR A CA 1
ATOM 861 C C . THR A 1 116 ? 4.918 -8.711 -13.536 1.00 96.38 116 THR A C 1
ATOM 863 O O . THR A 1 116 ? 4.340 -8.567 -12.458 1.00 96.38 116 THR A O 1
ATOM 866 N N . ASP A 1 117 ? 5.643 -9.794 -13.818 1.00 96.88 117 ASP A N 1
ATOM 867 C CA . ASP A 1 117 ? 5.719 -10.969 -12.947 1.00 96.88 117 ASP A CA 1
ATOM 868 C C . ASP A 1 117 ? 6.597 -10.703 -11.725 1.00 96.88 117 ASP A C 1
ATOM 870 O O . ASP A 1 117 ? 6.264 -11.125 -10.611 1.00 96.88 117 ASP A O 1
ATOM 874 N N . ILE A 1 118 ? 7.672 -9.929 -11.897 1.00 96.75 118 ILE A N 1
ATOM 875 C CA . ILE A 1 118 ? 8.493 -9.449 -10.778 1.00 96.75 118 ILE A CA 1
ATOM 876 C C . ILE A 1 118 ? 7.665 -8.537 -9.866 1.00 96.75 118 ILE A C 1
ATOM 878 O O . ILE A 1 118 ? 7.649 -8.736 -8.649 1.00 96.75 118 ILE A O 1
ATOM 882 N N . CYS A 1 119 ? 6.925 -7.575 -10.431 1.00 96.94 119 CYS A N 1
ATOM 883 C CA . CYS A 1 119 ? 6.030 -6.724 -9.644 1.00 96.94 119 CYS A CA 1
ATOM 884 C C . CYS A 1 119 ? 4.944 -7.537 -8.933 1.00 96.94 119 CYS A C 1
ATOM 886 O O . CYS A 1 119 ? 4.701 -7.322 -7.747 1.00 96.94 119 CYS A O 1
ATOM 888 N N . ARG A 1 120 ? 4.317 -8.495 -9.622 1.00 97.94 120 ARG A N 1
ATOM 889 C CA . ARG A 1 120 ? 3.316 -9.388 -9.030 1.00 97.94 120 ARG A CA 1
ATOM 890 C C . ARG A 1 120 ? 3.895 -10.161 -7.847 1.00 97.94 120 ARG A C 1
ATOM 892 O O . ARG A 1 120 ? 3.270 -10.207 -6.793 1.00 97.94 120 ARG A O 1
ATOM 899 N N . SER A 1 121 ? 5.080 -10.745 -8.009 1.00 98.19 121 SER A N 1
ATOM 900 C CA . SER A 1 121 ? 5.744 -11.542 -6.969 1.00 98.19 121 SER A CA 1
ATOM 901 C C . SER A 1 121 ? 6.068 -10.713 -5.726 1.00 98.19 121 SER A C 1
ATOM 903 O O . SER A 1 121 ? 5.869 -11.174 -4.605 1.00 98.19 121 SER A O 1
ATOM 905 N N . GLU A 1 122 ? 6.492 -9.465 -5.914 1.00 98.38 122 GLU A N 1
ATOM 906 C CA . GLU A 1 122 ? 6.714 -8.522 -4.816 1.00 98.38 122 GLU A CA 1
ATOM 907 C C . GLU A 1 122 ? 5.427 -8.160 -4.076 1.00 98.38 122 GLU A C 1
ATOM 909 O O . GLU A 1 122 ? 5.394 -8.159 -2.848 1.00 98.38 122 GLU A O 1
ATOM 914 N N . ILE A 1 123 ? 4.345 -7.898 -4.809 1.00 98.44 123 ILE A N 1
ATOM 915 C CA . ILE A 1 123 ? 3.056 -7.540 -4.210 1.00 98.44 123 ILE A CA 1
ATOM 916 C C . ILE A 1 123 ? 2.459 -8.737 -3.464 1.00 98.44 123 ILE A C 1
ATOM 918 O O . ILE A 1 123 ? 1.913 -8.566 -2.377 1.00 98.44 123 ILE A O 1
ATOM 922 N N . VAL A 1 124 ? 2.618 -9.955 -3.993 1.00 98.62 124 VAL A N 1
ATOM 923 C CA . VAL A 1 124 ? 2.280 -11.192 -3.273 1.00 98.62 124 VAL A CA 1
ATOM 924 C C . VAL A 1 124 ? 3.091 -11.304 -1.983 1.00 98.62 124 VAL A C 1
ATOM 926 O O . VAL A 1 124 ? 2.501 -11.553 -0.940 1.00 98.62 124 VAL A O 1
ATOM 929 N N . ALA A 1 125 ? 4.403 -11.052 -2.013 1.00 98.56 125 ALA A N 1
ATOM 930 C CA . ALA A 1 125 ? 5.231 -11.092 -0.807 1.00 98.56 125 ALA A CA 1
ATOM 931 C C . ALA A 1 125 ? 4.784 -10.061 0.248 1.00 98.56 125 ALA A C 1
ATOM 933 O O . ALA A 1 125 ? 4.770 -10.363 1.440 1.00 98.56 125 ALA A O 1
ATOM 934 N N . GLN A 1 126 ? 4.379 -8.859 -0.173 1.00 98.69 126 GLN A N 1
ATOM 935 C CA . GLN A 1 126 ? 3.813 -7.852 0.729 1.00 98.69 126 GLN A CA 1
ATOM 936 C C . GLN A 1 126 ? 2.451 -8.273 1.303 1.00 98.69 126 GLN A C 1
ATOM 938 O O . GLN A 1 126 ? 2.210 -8.071 2.492 1.00 98.69 126 GLN A O 1
ATOM 943 N N . LEU A 1 127 ? 1.575 -8.878 0.494 1.00 98.75 127 LEU A N 1
ATOM 944 C CA . LEU A 1 127 ? 0.279 -9.407 0.940 1.00 98.75 127 LEU A CA 1
ATOM 945 C C . LEU A 1 127 ? 0.441 -10.565 1.929 1.00 98.75 127 LEU A C 1
ATOM 947 O O . LEU A 1 127 ? -0.239 -10.584 2.953 1.00 98.75 127 LEU A O 1
ATOM 951 N N . ASP A 1 128 ? 1.362 -11.486 1.656 1.00 98.56 128 ASP A N 1
ATOM 952 C CA . ASP A 1 128 ? 1.649 -12.622 2.532 1.00 98.56 128 ASP A CA 1
ATOM 953 C C . ASP A 1 128 ? 2.216 -12.130 3.874 1.00 98.56 128 ASP A C 1
ATOM 955 O O . ASP A 1 128 ? 1.708 -12.494 4.930 1.00 98.56 128 ASP A O 1
ATOM 959 N N . ARG A 1 129 ? 3.161 -11.179 3.865 1.00 98.38 129 ARG A N 1
ATOM 960 C CA . ARG A 1 129 ? 3.667 -10.566 5.108 1.00 98.38 129 ARG A CA 1
ATOM 961 C C . ARG A 1 129 ? 2.617 -9.765 5.868 1.00 98.38 129 ARG A C 1
ATOM 963 O O . ARG A 1 129 ? 2.646 -9.737 7.096 1.00 98.38 129 ARG A O 1
ATOM 970 N N . PHE A 1 130 ? 1.689 -9.115 5.168 1.00 98.69 130 PHE A N 1
ATOM 971 C CA . PHE A 1 130 ? 0.540 -8.489 5.816 1.00 98.69 130 PHE A CA 1
ATOM 972 C C . PHE A 1 130 ? -0.315 -9.539 6.522 1.00 98.69 130 PHE A C 1
ATOM 974 O O . PHE A 1 130 ? -0.656 -9.361 7.690 1.00 98.69 130 PHE A O 1
ATOM 981 N N . HIS A 1 131 ? -0.634 -10.638 5.840 1.00 98.44 131 HIS A N 1
ATOM 982 C CA . HIS A 1 131 ? -1.389 -11.732 6.435 1.00 98.44 131 HIS A CA 1
ATOM 983 C C . HIS A 1 131 ? -0.673 -12.300 7.667 1.00 98.44 131 HIS A C 1
ATOM 985 O O . HIS A 1 131 ? -1.308 -12.465 8.705 1.00 98.44 131 HIS A O 1
ATOM 991 N N . ASP A 1 132 ? 0.639 -12.517 7.594 1.00 98.25 132 ASP A N 1
ATOM 992 C CA . ASP A 1 132 ? 1.436 -13.020 8.717 1.00 98.25 132 ASP A CA 1
ATOM 993 C C . ASP A 1 132 ? 1.430 -12.061 9.917 1.00 98.25 132 ASP A C 1
ATOM 995 O O . ASP A 1 132 ? 1.348 -12.495 11.065 1.00 98.25 132 ASP A O 1
ATOM 999 N N . ALA A 1 133 ? 1.484 -10.749 9.667 1.00 98.06 133 ALA A N 1
ATOM 1000 C CA . ALA A 1 133 ? 1.475 -9.740 10.721 1.00 98.06 133 ALA A CA 1
ATOM 1001 C C . ALA A 1 133 ? 0.088 -9.561 11.363 1.00 98.06 133 ALA A C 1
ATOM 1003 O O . ALA A 1 133 ? -0.019 -9.449 12.583 1.00 98.06 133 ALA A O 1
ATOM 1004 N N . PHE A 1 134 ? -0.978 -9.520 10.559 1.00 98.25 134 PHE A N 1
ATOM 1005 C CA . PHE A 1 134 ? -2.329 -9.167 11.015 1.00 98.25 134 PHE A CA 1
ATOM 1006 C C . PHE A 1 134 ? -3.252 -10.374 11.234 1.00 98.25 134 PHE A C 1
ATOM 1008 O O . PHE A 1 134 ? -4.360 -10.204 11.745 1.00 98.25 134 PHE A O 1
ATOM 1015 N N . GLY A 1 135 ? -2.837 -11.577 10.828 1.00 97.94 135 GLY A N 1
ATOM 1016 C CA . GLY A 1 135 ? -3.632 -12.808 10.891 1.00 97.94 135 GLY A CA 1
ATOM 1017 C C . GLY A 1 135 ? -4.851 -12.819 9.961 1.00 97.94 135 GLY A C 1
ATOM 1018 O O . GLY A 1 135 ? -5.760 -13.625 10.148 1.00 97.94 135 GLY A O 1
ATOM 1019 N N . ARG A 1 136 ? -4.924 -11.885 9.004 1.00 97.62 136 ARG A N 1
ATOM 1020 C CA . ARG A 1 136 ? -6.045 -11.721 8.069 1.00 97.62 136 ARG A CA 1
ATOM 1021 C C . ARG A 1 136 ? -5.609 -11.013 6.791 1.00 97.62 136 ARG A C 1
ATOM 1023 O O . ARG A 1 136 ? -4.641 -10.258 6.793 1.00 97.62 136 ARG A O 1
ATOM 1030 N N . ALA A 1 137 ? -6.376 -11.194 5.719 1.00 98.12 137 ALA A N 1
ATOM 1031 C CA . ALA A 1 137 ? -6.230 -10.390 4.508 1.00 98.12 137 ALA A CA 1
ATOM 1032 C C . ALA A 1 137 ? -6.587 -8.907 4.771 1.00 98.12 137 ALA A C 1
ATOM 1034 O O . ALA A 1 137 ? -7.414 -8.620 5.650 1.00 98.12 137 ALA A O 1
ATOM 1035 N N . PRO A 1 138 ? -5.992 -7.959 4.022 1.00 98.56 138 PRO A N 1
ATOM 1036 C CA . PRO A 1 138 ? -6.331 -6.546 4.143 1.00 98.56 138 PRO A CA 1
ATOM 1037 C C . PRO A 1 138 ? -7.767 -6.273 3.678 1.00 98.56 138 PRO A C 1
ATOM 1039 O O . PRO A 1 138 ? -8.279 -6.925 2.770 1.00 98.56 138 PRO A O 1
ATOM 1042 N N . ASP A 1 139 ? -8.407 -5.256 4.258 1.00 98.31 139 ASP A N 1
ATOM 1043 C CA . ASP A 1 139 ? -9.750 -4.813 3.852 1.00 98.31 139 ASP A CA 1
ATOM 1044 C C . ASP A 1 139 ? -9.731 -4.113 2.480 1.00 98.31 139 ASP A C 1
ATOM 1046 O O . ASP A 1 139 ? -10.745 -4.047 1.779 1.00 98.31 139 ASP A O 1
ATOM 1050 N N . PHE A 1 140 ? -8.577 -3.547 2.118 1.00 98.50 140 PHE A N 1
ATOM 1051 C CA . PHE A 1 140 ? -8.329 -2.881 0.846 1.00 98.50 140 PHE A CA 1
ATOM 1052 C C . PHE A 1 140 ? -6.844 -2.811 0.513 1.00 98.50 140 PHE A C 1
ATOM 1054 O O . PHE A 1 140 ? -5.999 -2.952 1.395 1.00 98.50 140 PHE A O 1
ATOM 1061 N N . VAL A 1 141 ? -6.522 -2.560 -0.753 1.00 98.50 141 VAL A N 1
ATOM 1062 C CA . VAL A 1 141 ? -5.134 -2.425 -1.208 1.00 98.50 141 VAL A CA 1
ATOM 1063 C C . VAL A 1 141 ? -4.974 -1.167 -2.050 1.00 98.50 141 VAL A C 1
ATOM 1065 O O . VAL A 1 141 ? -5.759 -0.882 -2.959 1.00 98.50 141 VAL A O 1
ATOM 1068 N N . ASP A 1 142 ? -3.936 -0.404 -1.754 1.00 97.19 142 ASP A N 1
ATOM 1069 C CA . ASP A 1 142 ? -3.502 0.750 -2.526 1.00 97.19 142 ASP A CA 1
ATOM 1070 C C . ASP A 1 142 ? -1.977 0.757 -2.660 1.00 97.19 142 ASP A C 1
ATOM 1072 O O . ASP A 1 142 ? -1.310 -0.202 -2.282 1.00 97.19 142 ASP A O 1
ATOM 1076 N N . GLY A 1 143 ? -1.421 1.792 -3.286 1.00 95.06 143 GLY A N 1
ATOM 1077 C CA . GLY A 1 143 ? 0.017 1.903 -3.494 1.00 95.06 143 GLY A CA 1
ATOM 1078 C C . GLY A 1 143 ? 0.538 3.279 -3.118 1.00 95.06 143 GLY A C 1
ATOM 1079 O O . GLY A 1 143 ? -0.073 4.308 -3.440 1.00 95.06 143 GLY A O 1
ATOM 1080 N N . HIS A 1 144 ? 1.698 3.281 -2.471 1.00 93.25 144 HIS A N 1
ATOM 1081 C CA . HIS A 1 144 ? 2.444 4.479 -2.129 1.00 93.25 144 HIS A CA 1
ATOM 1082 C C . HIS A 1 144 ? 2.774 5.261 -3.393 1.00 93.25 144 HIS A C 1
ATOM 1084 O O . HIS A 1 144 ? 3.161 4.689 -4.411 1.00 93.25 144 HIS A O 1
ATOM 1090 N N . GLN A 1 145 ? 2.545 6.575 -3.371 1.00 88.44 145 GLN A N 1
ATOM 1091 C CA . GLN A 1 145 ? 2.720 7.450 -4.542 1.00 88.44 145 GLN A CA 1
ATOM 1092 C C . GLN A 1 145 ? 1.897 7.021 -5.780 1.00 88.44 145 GLN A C 1
ATOM 1094 O O . GLN A 1 145 ? 2.198 7.427 -6.903 1.00 88.44 145 GLN A O 1
ATOM 1099 N N . HIS A 1 146 ? 0.837 6.230 -5.578 1.00 91.19 146 HIS A N 1
ATOM 1100 C CA . HIS A 1 146 ? -0.070 5.721 -6.612 1.00 91.19 146 HIS A CA 1
ATOM 1101 C C . HIS A 1 146 ? 0.577 4.790 -7.654 1.00 91.19 146 HIS A C 1
ATOM 1103 O O . HIS A 1 146 ? 0.072 4.657 -8.776 1.00 91.19 146 HIS A O 1
ATOM 1109 N N . VAL A 1 147 ? 1.685 4.131 -7.297 1.00 92.81 147 VAL A N 1
ATOM 1110 C CA . VAL A 1 147 ? 2.439 3.235 -8.193 1.00 92.81 147 VAL A CA 1
ATOM 1111 C C . VAL A 1 147 ? 1.593 2.094 -8.767 1.00 92.81 147 VAL A C 1
ATOM 1113 O O . VAL A 1 147 ? 1.847 1.659 -9.889 1.00 92.81 147 VAL A O 1
ATOM 1116 N N . GLN A 1 148 ? 0.531 1.666 -8.072 1.00 94.69 148 GLN A N 1
ATOM 1117 C CA . GLN A 1 148 ? -0.387 0.620 -8.537 1.00 94.69 148 GLN A CA 1
ATOM 1118 C C . GLN A 1 148 ? -1.126 0.983 -9.830 1.00 94.69 148 GLN A C 1
ATOM 1120 O O . GLN A 1 148 ? -1.693 0.118 -10.489 1.00 94.69 148 GLN A O 1
ATOM 1125 N N . LEU A 1 149 ? -1.149 2.263 -10.208 1.00 94.25 149 LEU A N 1
ATOM 1126 C CA . LEU A 1 149 ? -1.806 2.723 -11.429 1.00 94.25 149 LEU A CA 1
ATOM 1127 C C . LEU A 1 149 ? -0.891 2.660 -12.661 1.00 94.25 149 LEU A C 1
ATOM 1129 O O . LEU A 1 149 ? -1.371 2.811 -13.791 1.00 94.25 149 LEU A O 1
ATOM 1133 N N . PHE A 1 150 ? 0.416 2.479 -12.470 1.00 94.25 150 PHE A N 1
ATOM 1134 C CA . PHE A 1 150 ? 1.397 2.569 -13.547 1.00 94.25 150 PHE A CA 1
ATOM 1135 C C . PHE A 1 150 ? 1.289 1.379 -14.518 1.00 94.25 150 PHE A C 1
ATOM 1137 O O . PHE A 1 150 ? 0.966 0.264 -14.099 1.00 94.25 150 PHE A O 1
ATOM 1144 N N . PRO A 1 151 ? 1.546 1.580 -15.828 1.00 93.44 151 PRO A N 1
ATOM 1145 C CA . PRO A 1 151 ? 1.596 0.477 -16.788 1.00 93.44 151 PRO A CA 1
ATOM 1146 C C . PRO A 1 151 ? 2.615 -0.601 -16.378 1.00 93.44 151 PRO A C 1
ATOM 1148 O O . PRO A 1 151 ? 3.677 -0.275 -15.848 1.00 93.44 151 PRO A O 1
ATOM 1151 N N . GLY A 1 152 ? 2.285 -1.876 -16.600 1.00 92.19 152 GLY A N 1
ATOM 1152 C CA . GLY A 1 152 ? 3.072 -3.030 -16.142 1.00 92.19 152 GLY A CA 1
ATOM 1153 C C . GLY A 1 152 ? 2.863 -3.351 -14.658 1.00 92.19 152 GLY A C 1
ATOM 1154 O O . GLY A 1 152 ? 2.553 -4.483 -14.315 1.00 92.19 152 GLY A O 1
ATOM 1155 N N . ILE A 1 153 ? 2.914 -2.349 -13.773 1.00 96.50 153 ILE A N 1
ATOM 1156 C CA . ILE A 1 153 ? 2.679 -2.560 -12.331 1.00 96.50 153 ILE A CA 1
ATOM 1157 C C . ILE A 1 153 ? 1.218 -2.926 -12.060 1.00 96.50 153 ILE A C 1
ATOM 1159 O O . ILE A 1 153 ? 0.936 -3.856 -11.312 1.00 96.50 153 ILE A O 1
ATOM 1163 N N . ARG A 1 154 ? 0.277 -2.204 -12.677 1.00 96.38 154 ARG A N 1
ATOM 1164 C CA . ARG A 1 154 ? -1.162 -2.368 -12.426 1.00 96.38 154 ARG A CA 1
ATOM 1165 C C . ARG A 1 154 ? -1.697 -3.769 -12.703 1.00 96.38 154 ARG A C 1
ATOM 1167 O O . ARG A 1 154 ? -2.641 -4.181 -12.043 1.00 96.38 154 ARG A O 1
ATOM 1174 N N . ASP A 1 155 ? -1.139 -4.454 -13.696 1.00 95.69 155 ASP A N 1
ATOM 1175 C CA . ASP A 1 155 ? -1.613 -5.772 -14.113 1.00 95.69 155 ASP A CA 1
ATOM 1176 C C . ASP A 1 155 ? -1.169 -6.799 -13.054 1.00 95.69 155 ASP A C 1
ATOM 1178 O O . ASP A 1 155 ? -2.011 -7.433 -12.422 1.00 95.69 155 ASP A O 1
ATOM 1182 N N . GLY A 1 156 ? 0.122 -6.795 -12.695 1.00 97.06 156 GLY A N 1
ATOM 1183 C CA . GLY A 1 156 ? 0.654 -7.622 -11.609 1.00 97.06 156 GLY A CA 1
ATOM 1184 C C . GLY A 1 156 ? 0.045 -7.307 -10.237 1.00 97.06 156 GLY A C 1
ATOM 1185 O O . GLY A 1 156 ? -0.158 -8.211 -9.429 1.00 97.06 156 GLY A O 1
ATOM 1186 N N . PHE A 1 157 ? -0.306 -6.044 -9.979 1.00 98.31 157 PHE A N 1
ATOM 1187 C CA . PHE A 1 157 ? -1.024 -5.633 -8.773 1.00 98.31 157 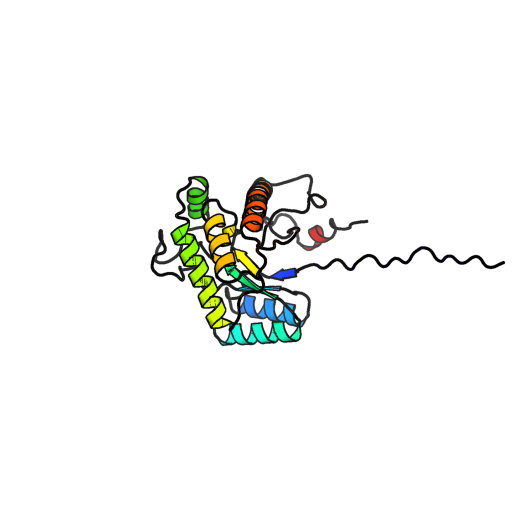PHE A CA 1
ATOM 1188 C C . PHE A 1 157 ? -2.408 -6.276 -8.687 1.00 98.31 157 PHE A C 1
ATOM 1190 O O . PHE A 1 157 ? -2.745 -6.871 -7.665 1.00 98.31 157 PHE A O 1
ATOM 1197 N N . LEU A 1 158 ? -3.214 -6.173 -9.745 1.00 98.25 158 LEU A N 1
ATOM 1198 C CA . LEU A 1 158 ? -4.567 -6.727 -9.747 1.00 98.25 158 LEU A CA 1
ATOM 1199 C C . LEU A 1 158 ? -4.543 -8.256 -9.680 1.00 98.25 158 LEU A C 1
ATOM 1201 O O . LEU A 1 158 ? -5.325 -8.830 -8.926 1.00 98.25 158 LEU A O 1
ATOM 1205 N N . ASP A 1 159 ? -3.604 -8.898 -10.378 1.00 98.00 159 ASP A N 1
ATOM 1206 C CA . ASP A 1 159 ? -3.390 -10.344 -10.297 1.00 98.00 159 ASP A CA 1
ATOM 1207 C C . ASP A 1 159 ? -3.018 -10.805 -8.885 1.00 98.00 159 ASP A C 1
ATOM 1209 O O . ASP A 1 159 ? -3.560 -11.794 -8.385 1.00 98.00 159 ASP A O 1
ATOM 1213 N N . ALA A 1 160 ? -2.100 -10.097 -8.223 1.00 98.31 160 ALA A N 1
ATOM 1214 C CA . ALA A 1 160 ? -1.687 -10.420 -6.861 1.00 98.31 160 ALA A CA 1
ATOM 1215 C C . ALA A 1 160 ? -2.847 -10.269 -5.866 1.00 98.31 160 ALA A C 1
ATOM 1217 O O . ALA A 1 160 ? -3.087 -11.171 -5.059 1.00 98.31 160 ALA A O 1
ATOM 1218 N N . VAL A 1 161 ? -3.601 -9.164 -5.949 1.00 98.50 161 VAL A N 1
ATOM 1219 C CA . VAL A 1 161 ? -4.745 -8.915 -5.059 1.00 98.50 161 VAL A CA 1
ATOM 1220 C C . VAL A 1 161 ? -5.863 -9.925 -5.307 1.00 98.50 161 VAL A C 1
ATOM 1222 O O . VAL A 1 161 ? -6.383 -10.485 -4.349 1.00 98.50 161 VAL A O 1
ATOM 1225 N N . ALA A 1 162 ? -6.192 -10.235 -6.562 1.00 97.94 162 ALA A N 1
ATOM 1226 C CA . ALA A 1 162 ? -7.202 -11.244 -6.880 1.00 97.94 162 ALA A CA 1
ATOM 1227 C C . ALA A 1 162 ? -6.830 -12.633 -6.339 1.00 97.94 162 ALA A C 1
ATOM 1229 O O . ALA A 1 162 ? -7.701 -13.370 -5.885 1.00 97.94 162 ALA A O 1
ATOM 1230 N N . ALA A 1 163 ? -5.540 -12.980 -6.353 1.00 97.56 163 ALA A N 1
ATOM 1231 C CA . ALA A 1 163 ? -5.063 -14.272 -5.873 1.00 97.56 163 ALA A CA 1
ATOM 1232 C C . ALA A 1 163 ? -5.002 -14.378 -4.340 1.00 97.56 163 ALA A C 1
ATOM 1234 O O . ALA A 1 163 ? -5.281 -15.445 -3.798 1.00 97.56 163 ALA A O 1
ATOM 1235 N N . ARG A 1 164 ? -4.601 -13.310 -3.637 1.00 97.94 164 ARG A N 1
ATOM 1236 C CA . ARG A 1 164 ? -4.295 -13.364 -2.192 1.00 97.94 164 ARG A CA 1
ATOM 1237 C C . ARG A 1 164 ? -5.301 -12.641 -1.300 1.00 97.94 164 ARG A C 1
ATOM 1239 O O . ARG A 1 164 ? -5.406 -12.961 -0.122 1.00 97.94 164 ARG A O 1
ATOM 1246 N N . ALA A 1 165 ? -6.050 -11.686 -1.842 1.00 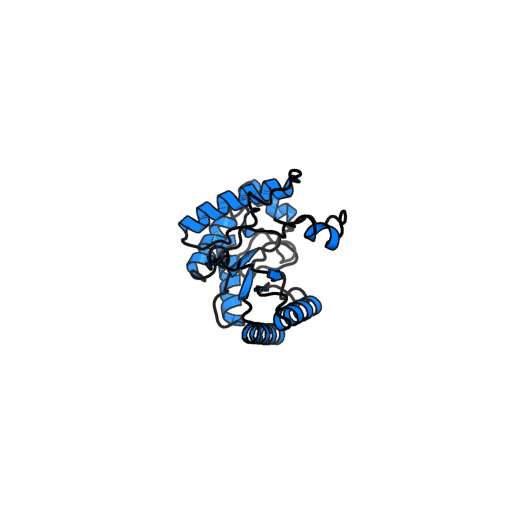97.75 165 ALA A N 1
ATOM 1247 C CA . ALA A 1 165 ? -7.037 -10.897 -1.111 1.00 97.75 165 ALA A CA 1
ATOM 1248 C C . ALA A 1 165 ? -8.274 -10.579 -1.985 1.00 97.75 165 ALA A C 1
ATOM 1250 O O . ALA A 1 165 ? -8.602 -9.408 -2.178 1.00 97.75 165 ALA A O 1
ATOM 1251 N N . PRO A 1 166 ? -8.998 -11.592 -2.507 1.00 96.94 166 PRO A N 1
ATOM 1252 C CA . PRO A 1 166 ? -10.097 -11.390 -3.462 1.00 96.94 166 PRO A CA 1
ATOM 1253 C C . PRO A 1 166 ? -11.274 -10.570 -2.908 1.00 96.94 166 PRO A C 1
ATOM 1255 O O . PRO A 1 166 ? -12.026 -9.973 -3.674 1.00 96.94 166 PRO A O 1
ATOM 1258 N N . SER A 1 167 ? -11.438 -10.527 -1.583 1.00 96.56 167 SER A N 1
ATOM 1259 C CA . SER A 1 167 ? -12.472 -9.727 -0.911 1.00 96.56 167 SER A CA 1
ATOM 1260 C C . SER A 1 167 ? -12.063 -8.266 -0.685 1.00 96.56 167 SER A C 1
ATOM 1262 O O . SER A 1 167 ? -12.907 -7.452 -0.308 1.00 96.56 167 SER A O 1
ATOM 1264 N N . ALA A 1 168 ? -10.786 -7.924 -0.881 1.00 97.25 168 ALA A N 1
ATOM 1265 C CA . ALA A 1 168 ? -10.295 -6.564 -0.724 1.00 97.25 168 ALA A CA 1
ATOM 1266 C C . ALA A 1 168 ? -10.729 -5.704 -1.915 1.00 97.25 168 ALA A C 1
ATOM 1268 O O . ALA A 1 168 ? -10.657 -6.123 -3.072 1.00 97.25 168 ALA A O 1
ATOM 1269 N N . TRP A 1 169 ? -11.139 -4.463 -1.652 1.00 97.06 169 TRP A N 1
ATOM 1270 C CA . TRP A 1 169 ? -11.287 -3.484 -2.728 1.00 97.06 169 TRP A CA 1
ATOM 1271 C C . TRP A 1 169 ? -9.942 -2.816 -3.030 1.00 97.06 169 TRP A C 1
ATOM 1273 O O . TRP A 1 169 ? -9.080 -2.693 -2.162 1.00 97.06 169 TRP A O 1
ATOM 1283 N N . VAL A 1 170 ? -9.753 -2.357 -4.263 1.00 97.00 170 VAL A N 1
ATOM 1284 C CA . VAL A 1 170 ? -8.515 -1.696 -4.692 1.00 97.00 170 VAL A CA 1
ATOM 1285 C C . VAL A 1 170 ? -8.733 -0.211 -4.943 1.00 97.00 170 VAL A C 1
ATOM 1287 O O . VAL A 1 170 ? -9.750 0.204 -5.513 1.00 97.00 170 VAL A O 1
ATOM 1290 N N . ARG A 1 171 ? -7.776 0.619 -4.514 1.00 94.81 171 ARG A N 1
ATOM 1291 C CA . ARG A 1 171 ? -7.896 2.073 -4.647 1.00 94.81 171 ARG A CA 1
ATOM 1292 C C . ARG A 1 171 ? -7.582 2.539 -6.066 1.00 94.81 171 ARG A C 1
ATOM 1294 O O . ARG A 1 171 ? -6.450 2.437 -6.538 1.00 94.81 171 ARG A O 1
ATOM 1301 N N . GLN A 1 172 ? -8.570 3.169 -6.690 1.00 89.88 172 GLN A N 1
ATOM 1302 C CA . GLN A 1 172 ? -8.392 4.042 -7.847 1.00 89.88 172 GLN A CA 1
ATOM 1303 C C . GLN A 1 172 ? -8.333 5.505 -7.385 1.00 89.88 172 GLN A C 1
ATOM 1305 O O . GLN A 1 172 ? -8.998 5.875 -6.416 1.00 89.88 172 GLN A O 1
ATOM 1310 N N . CYS A 1 173 ? -7.561 6.343 -8.077 1.00 84.25 173 CYS A N 1
ATOM 1311 C CA . CYS A 1 173 ? -7.303 7.729 -7.664 1.00 84.25 173 CYS A CA 1
ATOM 1312 C C . CYS A 1 173 ? -7.964 8.769 -8.582 1.00 84.25 173 CYS A C 1
ATOM 1314 O O . CYS A 1 173 ? -7.615 9.946 -8.543 1.00 84.25 173 CYS A O 1
ATOM 1316 N N . GLY A 1 174 ? -8.914 8.341 -9.412 1.00 77.06 174 GLY A N 1
ATOM 1317 C CA . GLY A 1 174 ? -9.673 9.198 -10.307 1.00 77.06 174 GLY A CA 1
ATOM 1318 C C . GLY A 1 174 ? -10.748 9.993 -9.569 1.00 77.06 174 GLY A C 1
ATOM 1319 O O . GLY A 1 174 ? -11.478 9.458 -8.723 1.00 77.06 174 GLY A O 1
ATOM 1320 N N . ALA A 1 175 ? -10.856 11.271 -9.926 1.00 67.81 175 ALA A N 1
ATOM 1321 C CA . ALA A 1 175 ? -11.795 12.204 -9.314 1.00 67.81 175 ALA A CA 1
ATOM 1322 C C . ALA A 1 175 ? -13.263 11.894 -9.671 1.00 67.81 175 ALA A C 1
ATOM 1324 O O . ALA A 1 175 ? -13.568 11.356 -10.743 1.00 67.81 175 ALA A O 1
ATOM 1325 N N . MET A 1 176 ? -14.189 12.301 -8.791 1.00 62.09 176 MET A N 1
ATOM 1326 C CA . MET A 1 176 ? -15.619 12.399 -9.123 1.00 62.09 176 MET A CA 1
ATOM 1327 C C . MET A 1 176 ? -15.798 13.342 -10.322 1.00 62.09 176 MET A C 1
ATOM 1329 O O . MET A 1 176 ? -15.295 14.467 -10.270 1.00 62.09 176 MET A O 1
ATOM 1333 N N . PRO A 1 177 ? -16.595 12.984 -11.346 1.00 55.38 177 PRO A N 1
ATOM 1334 C CA . PRO A 1 177 ? -16.917 13.914 -12.418 1.00 55.38 177 PRO A CA 1
ATOM 1335 C C . PRO A 1 177 ? -17.602 15.206 -11.954 1.00 55.38 177 PRO A C 1
ATOM 1337 O O . PRO A 1 177 ? -17.359 16.253 -12.540 1.00 55.38 177 PRO A O 1
ATOM 1340 N N . ALA A 1 178 ? -18.393 15.132 -10.880 1.00 52.28 178 ALA A N 1
ATOM 1341 C CA . ALA A 1 178 ? -19.114 16.263 -10.295 1.00 52.28 178 ALA A CA 1
ATOM 1342 C C . ALA A 1 178 ? -18.260 17.170 -9.385 1.00 52.28 178 ALA A C 1
ATOM 1344 O O . ALA A 1 178 ? -18.689 18.265 -9.055 1.00 52.28 178 ALA A O 1
ATOM 1345 N N . LEU A 1 179 ? -17.057 16.736 -8.984 1.00 52.94 179 LEU A N 1
ATOM 1346 C CA . LEU A 1 179 ? -16.115 17.539 -8.186 1.00 52.94 179 LEU A CA 1
ATOM 1347 C C . LEU A 1 179 ? -14.900 17.960 -9.020 1.00 52.94 179 LEU A C 1
ATOM 1349 O O . LEU A 1 179 ? -13.839 18.213 -8.461 1.00 52.94 179 LEU A O 1
ATOM 1353 N N . ARG A 1 180 ? -15.019 17.966 -10.356 1.00 55.03 180 ARG A N 1
ATOM 1354 C CA . ARG A 1 180 ? -13.945 18.382 -11.267 1.00 55.03 180 ARG A CA 1
ATOM 1355 C C . ARG A 1 180 ? -13.737 19.894 -11.125 1.00 55.03 180 ARG A C 1
ATOM 1357 O O . ARG A 1 180 ? -14.586 20.642 -11.605 1.00 55.03 180 ARG A O 1
ATOM 1364 N N . PRO A 1 181 ? -12.623 20.375 -10.546 1.00 51.38 181 PRO A N 1
ATOM 1365 C CA . PRO A 1 181 ? -12.284 21.783 -10.664 1.00 51.38 181 PRO A CA 1
ATOM 1366 C C . PRO A 1 181 ? -11.981 22.072 -12.139 1.00 51.38 181 PRO A C 1
ATOM 1368 O O . PRO A 1 181 ? -11.400 21.232 -12.834 1.00 51.38 181 PRO A O 1
ATOM 1371 N N . SER A 1 182 ? -12.350 23.258 -12.622 1.00 54.16 182 SER A N 1
ATOM 1372 C CA . SER A 1 182 ? -12.063 23.711 -13.994 1.00 54.16 182 SER A CA 1
ATOM 1373 C C . SER A 1 182 ? -10.563 23.887 -14.281 1.00 54.16 182 SER A C 1
ATOM 1375 O O . SER A 1 182 ? -10.166 24.013 -15.436 1.00 54.16 182 SER A O 1
ATOM 1377 N N . TRP A 1 183 ? -9.725 23.825 -13.245 1.00 52.78 183 TRP A N 1
ATOM 1378 C CA . TRP A 1 183 ? -8.274 23.951 -13.296 1.00 52.78 183 TRP A CA 1
ATOM 1379 C C . TRP A 1 183 ? -7.672 22.598 -12.909 1.00 52.78 183 TRP A C 1
ATOM 1381 O O . TRP A 1 183 ? -7.672 22.231 -11.734 1.00 52.78 183 TRP A O 1
ATOM 1391 N N . ARG A 1 184 ? -7.212 21.804 -13.882 1.00 55.53 184 ARG A N 1
ATOM 1392 C CA . ARG A 1 184 ? -6.461 20.574 -13.586 1.00 55.53 184 ARG A CA 1
ATOM 1393 C C . ARG A 1 184 ? -5.007 20.748 -13.962 1.00 55.53 184 ARG A C 1
ATOM 1395 O O . ARG A 1 184 ? -4.684 20.934 -15.131 1.00 55.53 184 ARG A O 1
ATOM 1402 N N . ASP A 1 185 ? -4.150 20.552 -12.974 1.00 67.31 185 ASP A N 1
ATOM 1403 C CA . ASP A 1 185 ? -2.729 20.339 -13.196 1.00 67.31 185 ASP A CA 1
ATOM 1404 C C . ASP A 1 185 ? -2.504 19.017 -13.949 1.00 67.31 185 ASP A C 1
ATOM 1406 O O . ASP A 1 185 ? -3.236 18.033 -13.770 1.00 67.31 185 ASP A O 1
ATOM 1410 N N . ALA A 1 186 ? -1.457 18.965 -14.776 1.00 72.06 186 ALA A N 1
ATOM 1411 C CA . ALA A 1 186 ? -1.144 17.820 -15.638 1.00 72.06 186 ALA A CA 1
ATOM 1412 C C . ALA A 1 186 ? -1.065 16.478 -14.876 1.00 72.06 186 ALA A C 1
ATOM 1414 O O . ALA A 1 186 ? -1.492 15.439 -15.386 1.00 72.06 186 ALA A O 1
ATOM 1415 N N . LYS A 1 187 ? -0.595 16.501 -13.620 1.00 71.38 187 LYS A N 1
ATOM 1416 C CA . LYS A 1 187 ? -0.542 15.332 -12.725 1.00 71.38 187 LYS A CA 1
ATOM 1417 C C . LYS A 1 187 ? -1.932 14.746 -12.463 1.00 71.38 187 LYS A C 1
ATOM 1419 O O . LYS A 1 187 ? -2.117 13.533 -12.556 1.00 71.38 187 LYS A O 1
ATOM 1424 N N . ALA A 1 188 ? -2.920 15.594 -12.178 1.00 72.50 188 ALA A N 1
ATOM 1425 C CA . ALA A 1 188 ? -4.281 15.154 -11.892 1.00 72.50 188 ALA A CA 1
ATOM 1426 C C . ALA A 1 188 ? -4.948 14.540 -13.133 1.00 72.50 188 ALA A C 1
ATOM 1428 O O . ALA A 1 188 ? -5.691 13.567 -13.011 1.00 72.50 188 ALA A O 1
ATOM 1429 N N . ALA A 1 189 ? -4.673 15.078 -14.325 1.00 75.12 189 ALA A N 1
ATOM 1430 C CA . ALA A 1 189 ? -5.155 14.508 -15.584 1.00 75.12 189 ALA A CA 1
ATOM 1431 C C . ALA A 1 189 ? -4.514 13.138 -15.882 1.00 75.12 189 ALA A C 1
ATOM 1433 O O . ALA A 1 189 ? -5.207 12.200 -16.289 1.00 75.12 189 ALA A O 1
ATOM 1434 N N . LEU A 1 190 ? -3.208 12.994 -15.628 1.00 80.25 190 LEU A N 1
ATOM 1435 C CA . LEU A 1 190 ? -2.500 11.723 -15.779 1.00 80.25 190 LEU A CA 1
ATOM 1436 C C . LEU A 1 190 ? -3.078 10.639 -14.857 1.00 80.25 190 LEU A C 1
ATOM 1438 O O . LEU A 1 190 ? -3.391 9.543 -15.324 1.00 80.25 190 LEU A O 1
ATOM 1442 N N . ILE A 1 191 ? -3.270 10.954 -13.572 1.00 80.25 191 ILE A N 1
ATOM 1443 C CA . ILE A 1 191 ? -3.832 10.026 -12.578 1.00 80.25 191 ILE A CA 1
ATOM 1444 C C . ILE A 1 191 ? -5.242 9.572 -12.973 1.00 80.25 191 ILE A C 1
ATOM 1446 O O . ILE A 1 191 ? -5.556 8.384 -12.869 1.00 80.25 191 ILE A O 1
ATOM 1450 N N . ASP A 1 192 ? -6.082 10.472 -13.486 1.00 81.12 192 ASP A N 1
ATOM 1451 C CA . ASP A 1 192 ? -7.425 10.131 -13.969 1.00 81.12 192 ASP A CA 1
ATOM 1452 C C . ASP A 1 192 ? -7.394 9.145 -15.145 1.00 81.12 192 ASP A C 1
ATOM 1454 O O . ASP A 1 192 ? -8.172 8.180 -15.187 1.00 81.12 192 ASP A O 1
ATOM 1458 N N . ARG A 1 193 ? -6.480 9.363 -16.102 1.00 83.50 193 ARG A N 1
ATOM 1459 C CA . ARG A 1 193 ? -6.309 8.469 -17.254 1.00 83.50 193 ARG A CA 1
ATOM 1460 C C . ARG A 1 193 ? -5.864 7.083 -16.801 1.00 83.50 193 ARG A C 1
ATOM 1462 O O . ARG A 1 193 ? -6.445 6.083 -17.229 1.00 83.50 193 ARG A O 1
ATOM 1469 N N . LEU A 1 194 ? -4.867 7.021 -15.919 1.00 85.75 194 LEU A N 1
ATOM 1470 C CA . LEU A 1 194 ? -4.380 5.760 -15.365 1.00 85.75 194 LEU A CA 1
ATOM 1471 C C . LEU A 1 194 ? -5.476 5.041 -14.566 1.00 85.75 194 LEU A C 1
ATOM 1473 O O . LEU A 1 194 ? -5.705 3.851 -14.782 1.00 85.75 194 LEU A O 1
ATOM 1477 N N . SER A 1 195 ? -6.230 5.776 -13.745 1.00 84.56 195 SER A N 1
ATOM 1478 C CA . SER A 1 195 ? -7.342 5.244 -12.946 1.00 84.56 195 SER A CA 1
ATOM 1479 C C . SER A 1 195 ? -8.471 4.688 -13.812 1.00 84.56 195 SER A C 1
ATOM 1481 O O . SER A 1 195 ? -9.053 3.657 -13.486 1.00 84.56 195 SER A O 1
ATOM 1483 N N . THR A 1 196 ? -8.767 5.306 -14.957 1.00 84.19 196 THR A N 1
ATOM 1484 C CA . THR A 1 196 ? -9.783 4.786 -15.887 1.00 84.19 196 THR A CA 1
ATOM 1485 C C . THR A 1 196 ? -9.380 3.428 -16.461 1.00 84.19 196 THR A C 1
ATOM 1487 O O . THR A 1 196 ? -10.193 2.503 -16.481 1.00 84.19 196 THR A O 1
ATOM 1490 N N . GLY A 1 197 ? -8.121 3.285 -16.889 1.00 87.31 197 GLY A N 1
ATOM 1491 C CA . GLY A 1 197 ? -7.586 2.003 -17.354 1.00 87.31 197 GLY A CA 1
ATOM 1492 C C . GLY A 1 197 ? -7.523 0.949 -16.245 1.00 87.31 197 GLY A C 1
ATOM 1493 O O . GLY A 1 197 ? -7.810 -0.218 -16.504 1.00 87.31 197 GLY A O 1
ATOM 1494 N N . PHE A 1 198 ? -7.198 1.373 -15.022 1.00 91.88 198 PHE A N 1
ATOM 1495 C CA . PHE A 1 198 ? -7.147 0.526 -13.832 1.00 91.88 198 PHE A CA 1
ATOM 1496 C C . PHE A 1 198 ? -8.524 -0.036 -13.461 1.00 91.88 198 PHE A C 1
ATOM 1498 O O . PHE A 1 198 ? -8.659 -1.244 -13.320 1.00 91.88 198 PHE A O 1
ATOM 1505 N N . ARG A 1 199 ? -9.574 0.799 -13.411 1.00 91.88 199 ARG A N 1
ATOM 1506 C CA . ARG A 1 199 ? -10.946 0.349 -13.098 1.00 91.88 199 ARG A CA 1
ATOM 1507 C C . ARG A 1 199 ? -11.451 -0.730 -14.056 1.00 91.88 199 ARG A C 1
ATOM 1509 O O . ARG A 1 199 ? -12.053 -1.702 -13.616 1.00 91.88 199 ARG A O 1
ATOM 1516 N N . ARG A 1 200 ? -11.194 -0.573 -15.362 1.00 91.44 200 ARG A N 1
ATOM 1517 C CA . ARG A 1 200 ? -11.594 -1.568 -16.375 1.00 91.44 200 ARG A CA 1
ATOM 1518 C C . ARG A 1 200 ? -10.916 -2.918 -16.144 1.00 91.44 200 ARG A C 1
ATOM 1520 O O . ARG A 1 200 ? -11.565 -3.948 -16.264 1.00 91.44 200 ARG A O 1
ATOM 1527 N N . ARG A 1 201 ? -9.628 -2.902 -15.797 1.00 94.44 201 ARG A N 1
ATOM 1528 C CA . ARG A 1 201 ? -8.865 -4.115 -15.483 1.00 94.44 201 ARG A CA 1
ATOM 1529 C C . ARG A 1 201 ? -9.326 -4.734 -14.169 1.00 94.44 201 ARG A C 1
ATOM 1531 O O . ARG A 1 201 ? -9.608 -5.920 -14.144 1.00 94.44 201 ARG A O 1
ATOM 1538 N N . ALA A 1 202 ? -9.513 -3.938 -13.117 1.00 94.44 202 ALA A N 1
ATOM 1539 C CA . ALA A 1 202 ? -10.005 -4.425 -11.828 1.00 94.44 202 ALA A CA 1
ATOM 1540 C C . ALA A 1 202 ? -11.344 -5.169 -11.965 1.00 94.44 202 ALA A C 1
ATOM 1542 O O . ALA A 1 202 ? -11.508 -6.245 -11.398 1.00 94.44 202 ALA A O 1
ATOM 1543 N N . ALA A 1 203 ? -12.252 -4.658 -12.806 1.00 93.38 203 ALA A N 1
ATOM 1544 C CA . ALA A 1 203 ? -13.501 -5.341 -13.129 1.00 93.38 203 ALA A CA 1
ATOM 1545 C C . ALA A 1 203 ? -13.282 -6.713 -13.799 1.00 93.38 203 ALA A C 1
ATOM 1547 O O . ALA A 1 203 ? -13.992 -7.662 -13.474 1.00 93.38 203 ALA A O 1
ATOM 1548 N N . ALA A 1 204 ? -12.280 -6.851 -14.677 1.00 94.69 204 ALA A N 1
ATOM 1549 C CA . ALA A 1 204 ? -11.917 -8.137 -15.282 1.00 94.69 204 ALA A CA 1
ATOM 1550 C C . ALA A 1 204 ? -11.400 -9.154 -14.243 1.00 94.69 204 ALA A C 1
ATOM 1552 O O . ALA A 1 204 ? -11.691 -10.341 -14.361 1.00 94.69 204 ALA A O 1
ATOM 1553 N N . HIS A 1 205 ? -10.732 -8.686 -13.183 1.00 94.12 205 HIS A N 1
ATOM 1554 C CA . HIS A 1 205 ? -10.324 -9.507 -12.031 1.00 94.12 205 HIS A CA 1
ATOM 1555 C C . HIS A 1 205 ? -11.424 -9.675 -10.969 1.00 94.12 205 HIS A C 1
ATOM 1557 O O . HIS A 1 205 ? -11.177 -10.281 -9.931 1.00 94.12 205 HIS A O 1
ATOM 1563 N N . ARG A 1 206 ? -12.636 -9.147 -11.205 1.00 95.38 206 ARG A N 1
ATOM 1564 C CA . ARG A 1 206 ? -13.760 -9.140 -10.246 1.00 95.38 206 ARG A CA 1
ATOM 1565 C C . ARG A 1 206 ? -13.427 -8.461 -8.909 1.00 95.38 206 ARG A C 1
ATOM 1567 O O . ARG A 1 206 ? -14.042 -8.766 -7.892 1.00 95.38 206 ARG A O 1
ATOM 1574 N N . LEU A 1 207 ? -12.491 -7.513 -8.920 1.00 95.62 207 LEU A N 1
ATOM 1575 C CA . LEU A 1 207 ? -12.119 -6.727 -7.749 1.00 95.62 207 LEU A CA 1
ATOM 1576 C C . LEU A 1 207 ? -12.976 -5.463 -7.654 1.00 95.62 207 LEU A C 1
ATOM 1578 O O . LEU A 1 207 ? -13.159 -4.730 -8.631 1.00 95.62 207 LEU A O 1
ATOM 1582 N N . ALA A 1 208 ? -13.479 -5.185 -6.452 1.00 95.38 208 ALA A N 1
ATOM 1583 C CA . ALA A 1 208 ? -14.204 -3.953 -6.173 1.00 95.38 208 ALA A CA 1
ATOM 1584 C C . ALA A 1 208 ? -13.253 -2.744 -6.174 1.00 95.38 208 ALA A C 1
ATOM 1586 O O . ALA A 1 208 ? -12.086 -2.848 -5.803 1.00 95.38 208 ALA A O 1
ATOM 1587 N N . VAL A 1 209 ? -13.763 -1.571 -6.555 1.00 93.56 209 VAL A N 1
ATOM 1588 C CA . VAL A 1 209 ? -13.016 -0.303 -6.546 1.00 93.56 209 VAL A CA 1
ATOM 1589 C C . VAL A 1 209 ? -13.821 0.786 -5.847 1.00 93.56 209 VAL A C 1
ATOM 1591 O O . VAL A 1 209 ? -15.052 0.780 -5.891 1.00 93.56 209 VAL A O 1
ATOM 1594 N N . ASN A 1 210 ? -13.147 1.763 -5.238 1.00 91.00 210 ASN A N 1
ATOM 1595 C CA . ASN A 1 210 ? -13.828 2.946 -4.710 1.00 91.00 210 ASN A CA 1
ATOM 1596 C C . ASN A 1 210 ? -14.445 3.777 -5.858 1.00 91.00 210 ASN A C 1
ATOM 1598 O O . ASN A 1 210 ? -13.778 4.013 -6.873 1.00 91.00 210 ASN A O 1
ATOM 1602 N N . PRO A 1 211 ? -15.686 4.281 -5.703 1.00 82.88 211 PRO A N 1
ATOM 1603 C CA . PRO A 1 211 ? -16.405 4.959 -6.785 1.00 82.88 211 PRO A CA 1
ATOM 1604 C C . PRO A 1 211 ? -15.728 6.267 -7.205 1.00 82.88 211 PRO A C 1
ATOM 1606 O O . PRO A 1 211 ? -15.741 6.634 -8.379 1.00 82.88 211 PRO A O 1
ATOM 1609 N N . ALA A 1 212 ? -15.094 6.951 -6.253 1.00 79.06 212 ALA A N 1
ATOM 1610 C CA . ALA A 1 212 ? -14.319 8.151 -6.496 1.00 79.06 212 ALA A CA 1
ATOM 1611 C C . ALA A 1 212 ? -13.236 8.345 -5.438 1.00 79.06 212 ALA A C 1
ATOM 1613 O O . ALA A 1 212 ? -13.265 7.715 -4.377 1.00 79.06 212 ALA A O 1
ATOM 1614 N N . PHE A 1 213 ? -12.287 9.223 -5.742 1.00 78.62 213 PHE A N 1
ATOM 1615 C CA . PHE A 1 213 ? -11.194 9.578 -4.854 1.00 78.62 213 PHE A CA 1
ATOM 1616 C C . PHE A 1 213 ? -11.018 11.093 -4.784 1.00 78.62 213 PHE A C 1
ATOM 1618 O O . PHE A 1 213 ? -11.183 11.801 -5.777 1.00 78.62 213 PHE A O 1
ATOM 1625 N N . THR A 1 214 ? -10.672 11.567 -3.595 1.00 72.69 214 THR A N 1
ATOM 1626 C CA . THR A 1 214 ? -10.247 12.936 -3.312 1.00 72.69 214 THR A CA 1
ATOM 1627 C C . THR A 1 214 ? -9.073 12.847 -2.337 1.00 72.69 214 THR A C 1
ATOM 1629 O O . THR A 1 214 ? -9.068 11.948 -1.497 1.00 72.69 214 THR A O 1
ATOM 1632 N N . GLY A 1 215 ? -8.053 13.697 -2.482 1.00 62.12 215 GLY A N 1
ATOM 1633 C CA . GLY A 1 215 ? -6.815 13.597 -1.688 1.00 62.12 215 GLY A CA 1
ATOM 1634 C C . GLY A 1 215 ? -5.512 13.463 -2.485 1.00 62.12 215 GLY A C 1
ATOM 1635 O O . GLY A 1 215 ? -4.448 13.665 -1.913 1.00 62.12 215 GLY A O 1
ATOM 1636 N N . ALA A 1 216 ? -5.558 13.189 -3.798 1.00 55.28 216 ALA A N 1
ATOM 1637 C CA . ALA A 1 216 ? -4.374 13.200 -4.673 1.00 55.28 216 ALA A CA 1
ATOM 1638 C C . ALA A 1 216 ? -3.996 14.646 -5.032 1.00 55.28 216 ALA A C 1
ATOM 1640 O O . ALA A 1 216 ? -4.166 15.081 -6.172 1.00 55.28 216 ALA A O 1
ATOM 1641 N N . TYR A 1 217 ? -3.540 15.415 -4.049 1.00 49.84 217 TYR A N 1
ATOM 1642 C CA . TYR A 1 217 ? -3.124 16.796 -4.266 1.00 49.84 217 TYR A CA 1
ATOM 1643 C C . TYR A 1 217 ? -1.610 16.893 -4.417 1.00 49.84 217 TYR A C 1
ATOM 1645 O O . TYR A 1 217 ? -0.844 16.066 -3.923 1.00 49.84 217 TYR A O 1
ATOM 1653 N N . ASP A 1 218 ? -1.174 17.908 -5.152 1.00 40.75 218 ASP A N 1
ATOM 1654 C CA . ASP A 1 218 ? 0.207 18.345 -5.083 1.00 40.75 218 ASP A CA 1
ATOM 1655 C C . ASP A 1 218 ? 0.449 18.966 -3.697 1.00 40.75 218 ASP A C 1
ATOM 1657 O O . ASP A 1 218 ? -0.325 19.817 -3.251 1.00 40.75 218 ASP A O 1
ATOM 1661 N N . PHE A 1 219 ? 1.499 18.522 -3.001 1.00 35.75 219 PHE A N 1
ATOM 1662 C CA . PHE A 1 219 ? 1.937 19.102 -1.725 1.00 35.75 219 PHE A CA 1
ATOM 1663 C C . PHE A 1 219 ? 2.647 20.452 -1.934 1.00 35.75 219 PHE A C 1
ATOM 1665 O O . PHE A 1 219 ? 3.251 20.988 -1.006 1.00 35.75 219 PHE A O 1
ATOM 1672 N N . SER A 1 220 ? 2.581 21.029 -3.143 1.00 37.16 220 SER A N 1
ATOM 1673 C CA . SER A 1 220 ? 3.002 22.403 -3.365 1.00 37.16 220 SER A CA 1
ATOM 1674 C C . SER A 1 220 ? 2.147 23.330 -2.497 1.00 37.16 220 SER A C 1
ATOM 1676 O O . SER A 1 220 ? 0.915 23.357 -2.537 1.00 37.16 220 SER A O 1
ATOM 1678 N N . ASN A 1 221 ? 2.849 24.052 -1.633 1.00 37.66 221 ASN A N 1
ATOM 1679 C CA . ASN A 1 221 ? 2.361 24.793 -0.474 1.00 37.66 221 ASN A CA 1
ATOM 1680 C C . ASN A 1 221 ? 1.537 26.051 -0.835 1.00 37.66 221 ASN A C 1
ATOM 1682 O O . ASN A 1 221 ? 1.638 27.076 -0.171 1.00 37.66 221 ASN A O 1
ATOM 1686 N N . ARG A 1 222 ? 0.771 26.033 -1.934 1.00 44.56 222 ARG A N 1
ATOM 1687 C CA . ARG A 1 222 ? 0.167 27.241 -2.513 1.00 44.56 222 ARG A CA 1
ATOM 1688 C C . ARG A 1 222 ? -1.202 27.623 -1.955 1.00 44.56 222 ARG A C 1
ATOM 1690 O O . ARG A 1 222 ? -1.598 28.759 -2.164 1.00 44.56 222 ARG A O 1
ATOM 1697 N N . ILE A 1 223 ? -1.911 26.734 -1.248 1.00 40.12 223 ILE A N 1
ATOM 1698 C CA . ILE A 1 223 ? -3.217 27.061 -0.629 1.00 40.12 223 ILE A CA 1
ATOM 1699 C C . ILE A 1 223 ? -3.406 26.259 0.675 1.00 40.12 223 ILE A C 1
ATOM 1701 O O . ILE A 1 223 ? -3.302 25.028 0.604 1.00 40.12 223 ILE A O 1
ATOM 1705 N N . PRO A 1 224 ? -3.707 26.883 1.831 1.00 38.19 224 PRO A N 1
ATOM 1706 C CA . PRO A 1 224 ? -3.959 26.197 3.105 1.00 38.19 224 PRO A CA 1
ATOM 1707 C C . PRO A 1 224 ? -5.141 25.210 3.063 1.00 38.19 224 PRO A C 1
ATOM 1709 O O . PRO A 1 224 ? -6.127 25.427 2.365 1.00 38.19 224 PRO A O 1
ATOM 1712 N N . PHE A 1 225 ? -5.075 24.129 3.852 1.00 43.25 225 PHE A N 1
ATOM 1713 C CA . PHE A 1 225 ? -6.098 23.064 3.910 1.00 43.25 225 PHE A CA 1
ATOM 1714 C C . PHE A 1 225 ? -7.511 23.574 4.265 1.00 43.25 225 PHE A C 1
ATOM 1716 O O . PHE A 1 225 ? -8.494 23.078 3.718 1.00 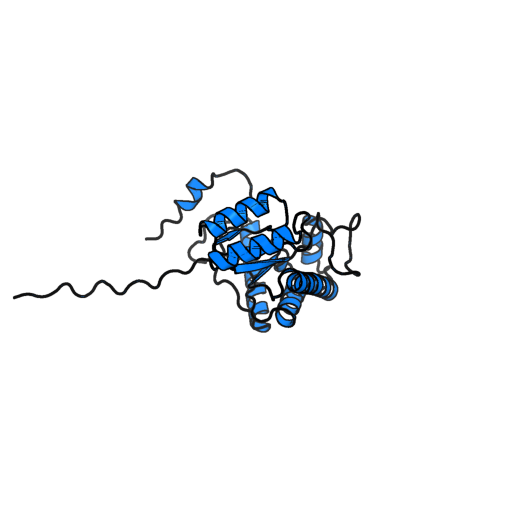43.25 225 PHE A O 1
ATOM 1723 N N . ALA A 1 226 ? -7.615 24.590 5.130 1.00 43.69 226 ALA A N 1
ATOM 1724 C CA . ALA A 1 226 ? -8.889 25.149 5.596 1.00 43.69 226 ALA A CA 1
ATOM 1725 C C . ALA A 1 226 ? -9.684 25.884 4.500 1.00 43.69 226 ALA A C 1
ATOM 1727 O O . ALA A 1 226 ? -10.910 25.867 4.511 1.00 43.69 226 ALA A O 1
ATOM 1728 N N . GLU A 1 227 ? -9.004 26.480 3.519 1.00 37.31 227 GLU A N 1
ATOM 1729 C CA . GLU A 1 227 ? -9.656 27.169 2.396 1.00 37.31 227 GLU A CA 1
ATOM 1730 C C . GLU A 1 227 ? -10.100 26.192 1.293 1.00 37.31 227 GLU A C 1
ATOM 1732 O O . GLU A 1 227 ? -10.921 26.529 0.443 1.00 37.31 227 GLU A O 1
ATOM 1737 N N . ARG A 1 228 ? -9.603 24.945 1.323 1.00 45.59 228 ARG A N 1
ATOM 1738 C CA . ARG A 1 228 ? -9.925 23.902 0.333 1.00 45.59 228 ARG A CA 1
ATOM 1739 C C . ARG A 1 228 ? -11.192 23.114 0.668 1.00 45.59 228 ARG A C 1
ATOM 1741 O O . ARG A 1 228 ? -11.821 22.584 -0.241 1.00 45.59 228 ARG A O 1
ATOM 1748 N N . SER A 1 229 ? -11.575 23.019 1.942 1.00 37.53 229 SER A N 1
ATOM 1749 C CA . SER A 1 229 ? -12.806 22.333 2.367 1.00 37.53 229 SER A CA 1
ATOM 1750 C C . SER A 1 229 ? -14.066 23.183 2.166 1.00 37.53 229 SER A C 1
ATOM 1752 O O . SER A 1 229 ? -15.154 22.628 2.036 1.00 37.53 229 SER A O 1
ATOM 1754 N N . LEU A 1 230 ? -13.928 24.511 2.085 1.00 33.69 230 LEU A N 1
ATOM 1755 C CA . LEU A 1 230 ? -15.045 25.453 1.947 1.00 33.69 230 LEU A CA 1
ATOM 1756 C C . LEU A 1 230 ? -15.576 25.591 0.509 1.00 33.69 230 LEU A C 1
ATOM 1758 O O . LEU A 1 230 ? -16.716 26.011 0.325 1.00 33.69 230 LEU A O 1
ATOM 1762 N N . SER A 1 231 ? -14.812 25.185 -0.512 1.00 30.58 231 SER A N 1
ATOM 1763 C CA . SER A 1 231 ? -15.315 25.110 -1.897 1.00 30.58 231 SER A CA 1
ATOM 1764 C C . SER A 1 231 ? -16.065 23.807 -2.202 1.00 30.58 231 SER A C 1
ATOM 1766 O O . SER A 1 231 ? -16.634 23.660 -3.281 1.00 30.58 231 SER A O 1
ATOM 1768 N N . ALA A 1 232 ? -16.111 22.878 -1.240 1.00 34.50 232 ALA A N 1
ATOM 1769 C CA . ALA A 1 232 ? -16.913 21.658 -1.292 1.00 34.50 232 ALA A CA 1
ATOM 1770 C C . ALA A 1 232 ? -18.295 21.828 -0.627 1.00 34.50 232 ALA A C 1
ATOM 1772 O O . ALA A 1 232 ? -18.921 20.835 -0.251 1.00 34.50 232 ALA A O 1
ATOM 1773 N N . SER A 1 233 ? -18.779 23.067 -0.490 1.00 27.56 233 SER A N 1
ATOM 1774 C CA . SER A 1 233 ? -20.185 23.345 -0.188 1.00 27.56 233 SER A CA 1
ATOM 1775 C C . SER A 1 233 ? -21.036 22.928 -1.390 1.00 27.56 233 SER A C 1
ATOM 1777 O O . SER A 1 233 ? -21.151 23.649 -2.378 1.00 27.56 233 SER A O 1
ATOM 1779 N N . ILE A 1 234 ? -21.570 21.712 -1.323 1.00 27.73 234 ILE A N 1
ATOM 1780 C CA . ILE A 1 234 ? -22.585 21.198 -2.245 1.00 27.73 234 ILE A CA 1
ATOM 1781 C C . ILE A 1 234 ? -23.940 21.772 -1.782 1.00 27.73 234 ILE A C 1
ATOM 1783 O O . ILE A 1 234 ? -24.191 21.711 -0.576 1.00 27.73 234 ILE A O 1
ATOM 1787 N N . PRO A 1 235 ? -24.793 22.315 -2.672 1.00 33.06 235 PRO A N 1
ATOM 1788 C CA . PRO A 1 235 ? -26.196 22.578 -2.346 1.00 33.06 235 PRO A CA 1
ATOM 1789 C C . PRO A 1 235 ? -26.972 21.299 -1.985 1.00 33.06 235 PRO A C 1
ATOM 1791 O O . PRO A 1 235 ? -26.610 20.200 -2.473 1.00 33.06 235 PRO A O 1
#

Radius of gyration: 19.69 Å; Cα contacts (8 Å, |Δi|>4): 372; chains: 1; bounding box: 82×42×41 Å

Secondary structure (DSSP, 8-state):
-----------PPP-----EEEEETS-HHHHHHHHHHHHTTS-SEEEE-TT-TT--HHHHHHHHHHHHHHT-EEEEEE--STTPPPSSTT--SEETTEEPPHHHHHHHHHTT---HHHHHHHHHHHHHHHHHHHSS--SEEEEGGGGGGSTTHHHHHHHHHHHH-TTSEE---PPPGGG--S---HHHHHHHHHHHHHHHHHHHTT--B-S---------SSS-HHHHHGGG---

Foldseek 3Di:
DDDDPPDPDPPDPDDDDAAEDEEQLQDPVSLVVRLVCLLVLVGQEYAYELQHNRPDLVSLVSSLVSCVNRVHFYHHAAEQAPPGAFLDDDADDDDPRHHHHPVVLQVCLVVVNAALVSLLRRLLSSQVSVCVSNVDGGQAYAYDVRSCLGHSNVLSNLVNCLVRPVNHAYEQAQADPVPDDPDDDPVNVVSNVSSVVSVVSNVVSVHHYDPHHDDPDDPPVPDDPVVVVVVPPDD